Protein AF-A0A7S4EX14-F1 (afdb_monomer)

Foldseek 3Di:
DDDQDDDDLVNLLVLLLDPCSQVVVCVSPVPDDSVNSVVSNVVSLVVLVVLLVVLLVVVLVVLVVVLVVLVVVLVPDPDPVVNVVSVVVSVVSVVVSVCSVPDDQLQWDDDPVPPDIDGRSLVSSLCSVLVDRDDNVLVVVLVVVLVCVVVVHDDDDDDDVVNCVPNRNVVSNCSSPPPVPD

pLDDT: mean 90.07, std 8.34, range [42.91, 96.5]

Secondary structure (DSSP, 8-state):
---PPPP-HHHHHHHTT-TTHHHHHHHH-TT--HHHHHHHHHHHHHHHHHHHHHHHHHHHHHHHHHHHHHHHHHHH---HHHHHHHHHHHHHHHHHHHHHHT---TTEEE-TTSS-EEE-HHHHHHHHHH-PPPPHHHHHHHHHHHHHHHTT------PPTTSSIIIIIHHHHHHHH--S--

Radius of gyration: 22.19 Å; Cα contacts (8 Å, |Δi|>4): 124; chains: 1; bounding box: 63×40×60 Å

Sequence (182 aa):
AGREPRVWFELLASLSLSNAAVPTLQAFNPYLSTDEAARVLDLTSAAMLATNRMSHATRCLPAIDSIVRMLERSAALSDETNASSIRTELSVAEQGLAATLSQERHFTSAAADSSVINHDPRFLAFEFMSGFLLRRPQVELVQSFVKSASAGVSSCHQMIMGGGKTTVITPLLALMLADGSR

Structure (mmCIF, N/CA/C/O backbone):
data_AF-A0A7S4EX14-F1
#
_entry.id   AF-A0A7S4EX14-F1
#
loop_
_atom_site.group_PDB
_atom_site.id
_atom_site.type_symbol
_atom_site.label_atom_id
_atom_site.label_alt_id
_atom_site.label_comp_id
_atom_site.label_asym_id
_atom_site.label_entity_id
_atom_site.label_seq_id
_atom_site.pdbx_PDB_ins_code
_atom_site.Cartn_x
_atom_site.Cartn_y
_atom_site.Cartn_z
_atom_site.occupancy
_atom_site.B_iso_or_equiv
_atom_site.auth_seq_id
_atom_site.auth_comp_id
_atom_site.auth_asym_id
_atom_site.auth_atom_id
_atom_site.pdbx_PDB_model_num
ATOM 1 N N . ALA A 1 1 ? -38.896 -15.007 9.454 1.00 42.91 1 ALA A N 1
ATOM 2 C CA . ALA A 1 1 ? -37.980 -14.988 8.296 1.00 42.91 1 ALA A CA 1
ATOM 3 C C . ALA A 1 1 ? -36.627 -14.475 8.775 1.00 42.91 1 ALA A C 1
ATOM 5 O O . ALA A 1 1 ? -36.523 -13.296 9.094 1.00 42.91 1 ALA A O 1
ATOM 6 N N . GLY A 1 2 ? -35.648 -15.368 8.945 1.00 60.12 2 GLY A N 1
ATOM 7 C CA . GLY A 1 2 ? -34.307 -15.014 9.416 1.00 60.12 2 GLY A CA 1
ATOM 8 C C . GLY A 1 2 ? -33.526 -14.331 8.300 1.00 60.12 2 GLY A C 1
ATOM 9 O O . GLY A 1 2 ? -33.320 -14.924 7.245 1.00 60.12 2 GLY A O 1
ATOM 10 N N . ARG A 1 3 ? -33.151 -13.067 8.498 1.00 64.25 3 ARG A N 1
ATOM 11 C CA . ARG A 1 3 ? -32.191 -12.391 7.624 1.00 64.25 3 ARG A CA 1
ATOM 12 C C . ARG A 1 3 ? -30.816 -12.606 8.231 1.00 64.25 3 ARG A C 1
ATOM 14 O O . ARG A 1 3 ? -30.508 -12.002 9.252 1.00 64.25 3 ARG A O 1
ATOM 21 N N . GLU A 1 4 ? -30.028 -13.479 7.622 1.00 72.62 4 GLU A N 1
ATOM 22 C CA . GLU A 1 4 ? -28.613 -13.591 7.957 1.00 72.62 4 GLU A CA 1
ATOM 23 C C . GLU A 1 4 ? -27.884 -12.353 7.419 1.00 72.62 4 GLU A C 1
ATOM 25 O O . GLU A 1 4 ? -28.038 -12.019 6.235 1.00 72.62 4 GLU A O 1
ATOM 30 N N . PRO A 1 5 ? -27.128 -11.631 8.260 1.00 76.06 5 PRO A N 1
ATOM 31 C CA . PRO A 1 5 ? -26.293 -10.549 7.776 1.00 76.06 5 PRO A CA 1
ATOM 32 C C . PRO A 1 5 ? -25.241 -11.103 6.815 1.00 76.06 5 PRO A C 1
ATOM 34 O O . PRO A 1 5 ? -24.531 -12.059 7.121 1.00 76.06 5 PRO A O 1
ATOM 37 N N . ARG A 1 6 ? -25.137 -10.494 5.631 1.00 83.25 6 ARG A N 1
ATOM 38 C CA . ARG A 1 6 ? -24.104 -10.842 4.655 1.00 83.25 6 ARG A CA 1
ATOM 39 C C . ARG A 1 6 ? -22.871 -9.995 4.906 1.00 83.25 6 ARG A C 1
ATOM 41 O O . ARG A 1 6 ? -22.967 -8.773 4.940 1.00 83.25 6 ARG A O 1
ATOM 48 N N . VAL A 1 7 ? -21.728 -10.653 5.025 1.00 86.56 7 VAL A N 1
ATOM 49 C CA . VAL A 1 7 ? -20.414 -10.012 5.048 1.00 86.56 7 VAL A CA 1
ATOM 50 C C . VAL A 1 7 ? -19.850 -10.052 3.629 1.00 86.56 7 VAL A C 1
ATOM 52 O O . VAL A 1 7 ? -19.889 -11.093 2.977 1.00 86.56 7 VAL A O 1
ATOM 55 N N . TRP A 1 8 ? -19.351 -8.920 3.139 1.00 93.12 8 TRP A N 1
ATOM 56 C CA . TRP A 1 8 ? -18.697 -8.801 1.834 1.00 93.12 8 TRP A CA 1
ATOM 57 C C . TRP A 1 8 ? -17.305 -8.181 1.992 1.00 93.12 8 TRP A C 1
ATOM 59 O O . TRP A 1 8 ? -16.971 -7.643 3.049 1.00 93.12 8 TRP A O 1
ATOM 69 N N . PHE A 1 9 ? -16.475 -8.280 0.957 1.00 94.06 9 PHE A N 1
ATOM 70 C CA . PHE A 1 9 ? -15.058 -7.931 1.048 1.00 94.06 9 PHE A CA 1
ATOM 71 C C . PHE A 1 9 ? -14.827 -6.456 1.400 1.00 94.06 9 PHE A C 1
ATOM 73 O O . PHE A 1 9 ? -14.022 -6.143 2.269 1.00 94.06 9 PHE A O 1
ATOM 80 N N . GLU A 1 10 ? -15.570 -5.545 0.779 1.00 94.19 10 GLU A N 1
ATOM 81 C CA . GLU A 1 10 ? -15.455 -4.105 1.000 1.00 94.19 10 GLU A CA 1
ATOM 82 C C . GLU A 1 10 ? -15.817 -3.723 2.440 1.00 94.19 10 GLU A C 1
ATOM 84 O O . GLU A 1 10 ? -15.191 -2.834 3.018 1.00 94.19 10 GLU A O 1
ATOM 89 N N . LEU A 1 11 ? -16.772 -4.433 3.055 1.00 93.44 11 LEU A N 1
ATOM 90 C CA . LEU A 1 11 ? -17.063 -4.277 4.477 1.00 93.44 11 LEU A CA 1
ATOM 91 C C . LEU A 1 11 ? -15.847 -4.680 5.312 1.00 93.44 11 LEU A C 1
ATOM 93 O O . LEU A 1 11 ? -15.425 -3.904 6.161 1.00 93.44 11 LEU A O 1
ATOM 97 N N . LEU A 1 12 ? -15.243 -5.840 5.048 1.00 95.31 12 LEU A N 1
ATOM 98 C CA . LEU A 1 12 ? -14.054 -6.298 5.775 1.00 95.31 12 LEU A CA 1
ATOM 99 C C . LEU A 1 12 ? -12.865 -5.345 5.603 1.00 95.31 12 LEU A C 1
ATOM 101 O O . LEU A 1 12 ? -12.201 -5.003 6.581 1.00 95.31 12 LEU A O 1
ATOM 105 N N . ALA A 1 13 ? -12.636 -4.860 4.381 1.00 94.31 13 ALA A N 1
ATOM 106 C CA . ALA A 1 13 ? -11.608 -3.869 4.092 1.00 94.31 13 ALA A CA 1
ATOM 107 C C . ALA A 1 13 ? -11.867 -2.567 4.865 1.00 94.31 13 ALA A C 1
ATOM 109 O O . ALA A 1 13 ? -10.948 -2.032 5.477 1.00 94.31 13 ALA A O 1
ATOM 110 N N . SER A 1 14 ? -13.114 -2.091 4.926 1.00 92.94 14 SER A N 1
ATOM 111 C CA . SER A 1 14 ? -13.465 -0.909 5.724 1.00 92.94 14 SER A CA 1
ATOM 112 C C . SER A 1 14 ? -13.307 -1.142 7.232 1.00 92.94 14 SER A C 1
ATOM 114 O O . SER A 1 14 ? -12.807 -0.272 7.940 1.00 92.94 14 SER A O 1
ATOM 116 N N . LEU A 1 15 ? -13.658 -2.335 7.725 1.00 93.38 15 LEU A N 1
ATOM 117 C CA . LEU A 1 15 ? -13.506 -2.704 9.130 1.00 93.38 15 LEU A CA 1
ATOM 118 C C . LEU A 1 15 ? -12.036 -2.782 9.531 1.00 93.38 15 LEU A C 1
ATOM 120 O O . LEU A 1 15 ? -11.719 -2.394 10.648 1.00 93.38 15 LEU A O 1
ATOM 124 N N . SER A 1 16 ? -11.132 -3.174 8.626 1.00 92.69 16 SER A N 1
ATOM 125 C CA . SER A 1 16 ? -9.682 -3.156 8.882 1.00 92.69 16 SER A CA 1
ATOM 126 C C . SER A 1 16 ? -9.141 -1.764 9.244 1.00 92.69 16 SER A C 1
ATOM 128 O O . SER A 1 16 ? -8.086 -1.653 9.860 1.00 92.69 16 SER A O 1
ATOM 130 N N . LEU A 1 17 ? -9.882 -0.701 8.913 1.00 91.25 17 LEU A N 1
ATOM 131 C CA . LEU A 1 17 ? -9.539 0.692 9.209 1.00 91.25 17 LEU A CA 1
ATOM 132 C C . LEU A 1 17 ? -10.129 1.181 10.540 1.00 91.25 17 LEU A C 1
ATOM 134 O O . LEU A 1 17 ? -9.848 2.303 10.954 1.00 91.25 17 LEU A O 1
ATOM 138 N N . SER A 1 18 ? -10.969 0.374 11.193 1.00 89.75 18 SER A N 1
ATOM 139 C CA . SER A 1 18 ? -11.710 0.743 12.396 1.00 89.75 18 SER A CA 1
ATOM 140 C C . SER A 1 18 ? -11.099 0.136 13.655 1.00 89.75 18 SER A C 1
ATOM 142 O O . SER A 1 18 ? -10.803 -1.056 13.716 1.00 89.75 18 SER A O 1
ATOM 144 N N . ASN A 1 19 ? -11.049 0.926 14.727 1.00 86.88 19 ASN A N 1
ATOM 145 C CA . ASN A 1 19 ? -10.670 0.441 16.059 1.00 86.88 19 ASN A CA 1
ATOM 146 C C . ASN A 1 19 ? -11.730 -0.489 16.686 1.00 86.88 19 ASN A C 1
ATOM 148 O O . ASN A 1 19 ? -11.464 -1.135 17.695 1.00 86.88 19 ASN A O 1
ATOM 152 N N . ALA A 1 20 ? -12.932 -0.567 16.102 1.00 90.81 20 ALA A N 1
ATOM 153 C CA . ALA A 1 20 ? -14.038 -1.406 16.565 1.00 90.81 20 ALA A CA 1
ATOM 154 C C . ALA A 1 20 ? -14.303 -2.613 15.645 1.00 90.81 20 ALA A C 1
ATOM 156 O O . ALA A 1 20 ? -15.399 -3.179 15.670 1.00 90.81 20 ALA A O 1
ATOM 157 N N . ALA A 1 21 ? -13.325 -3.016 14.827 1.00 92.62 21 ALA A N 1
ATOM 158 C CA . ALA A 1 21 ? -13.477 -4.071 13.824 1.00 92.62 21 ALA A CA 1
ATOM 159 C C . ALA A 1 21 ? -13.984 -5.400 14.409 1.00 92.62 21 ALA A C 1
ATOM 161 O O . ALA A 1 21 ? -14.998 -5.933 13.961 1.00 92.62 21 ALA A O 1
ATOM 162 N N . VAL A 1 22 ? -13.310 -5.908 15.446 1.00 94.62 22 VAL A N 1
ATOM 163 C CA . VAL A 1 22 ? -13.628 -7.202 16.070 1.00 94.62 22 VAL A CA 1
ATOM 164 C C . VAL A 1 22 ? -15.012 -7.201 16.737 1.00 94.62 22 VAL A C 1
ATOM 166 O O . VAL A 1 22 ? -15.826 -8.049 16.366 1.00 94.62 22 VAL A O 1
ATOM 169 N N . PRO A 1 23 ? -15.356 -6.237 17.620 1.00 94.31 23 PRO A N 1
ATOM 170 C CA . PRO A 1 23 ? -16.709 -6.146 18.172 1.00 94.31 23 PRO A CA 1
ATOM 171 C C . PRO A 1 23 ? -17.795 -6.026 17.097 1.00 94.31 23 PRO A C 1
ATOM 173 O O . PRO A 1 23 ? -18.871 -6.602 17.232 1.00 94.31 23 PRO A O 1
ATOM 176 N N . THR A 1 24 ? -17.513 -5.310 16.004 1.00 93.38 24 THR A N 1
ATOM 177 C CA . THR A 1 24 ? -18.468 -5.153 14.898 1.00 93.38 24 THR A CA 1
ATOM 178 C C . THR A 1 24 ? -18.694 -6.475 14.162 1.00 93.38 24 THR A C 1
ATOM 180 O O . THR A 1 24 ? -19.837 -6.829 13.882 1.00 93.38 24 THR A O 1
ATOM 183 N N . LEU A 1 25 ? -17.637 -7.253 13.899 1.00 93.50 25 LEU A N 1
ATOM 184 C CA . LEU A 1 25 ? -17.764 -8.596 13.318 1.00 93.50 25 LEU A CA 1
ATOM 185 C C . LEU A 1 25 ? -18.557 -9.54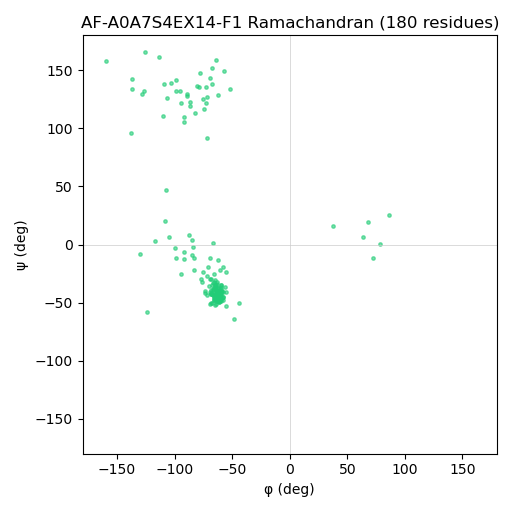2 14.224 1.00 93.50 25 LEU A C 1
ATOM 187 O O . LEU A 1 25 ? -19.397 -10.296 13.734 1.00 93.50 25 LEU A O 1
ATOM 191 N N . GLN A 1 26 ? -18.347 -9.464 15.536 1.00 93.56 26 GLN A N 1
ATOM 192 C CA . GLN A 1 26 ? -19.094 -10.259 16.514 1.00 93.56 26 GLN A CA 1
ATOM 193 C C . GLN A 1 26 ? -20.564 -9.833 16.620 1.00 93.56 26 GLN A C 1
ATOM 195 O O . GLN A 1 26 ? -21.428 -10.670 16.859 1.00 93.56 26 GLN A O 1
ATOM 200 N N . ALA A 1 27 ? -20.886 -8.559 16.377 1.00 91.75 27 ALA A N 1
ATOM 201 C CA . ALA A 1 27 ? -22.274 -8.111 16.278 1.00 91.75 27 ALA A CA 1
ATOM 202 C C . ALA A 1 27 ? -22.988 -8.694 15.043 1.00 91.75 27 ALA A C 1
ATOM 204 O O . ALA A 1 27 ? -24.183 -8.982 15.105 1.00 91.75 27 ALA A O 1
ATOM 205 N N . PHE A 1 28 ? -22.266 -8.901 13.935 1.00 89.75 28 PHE A N 1
ATOM 206 C CA . PHE A 1 28 ? -22.794 -9.601 12.760 1.00 89.75 28 PHE A CA 1
ATOM 207 C C . PHE A 1 28 ? -22.909 -11.112 12.980 1.00 89.75 28 PHE A C 1
ATOM 209 O O . 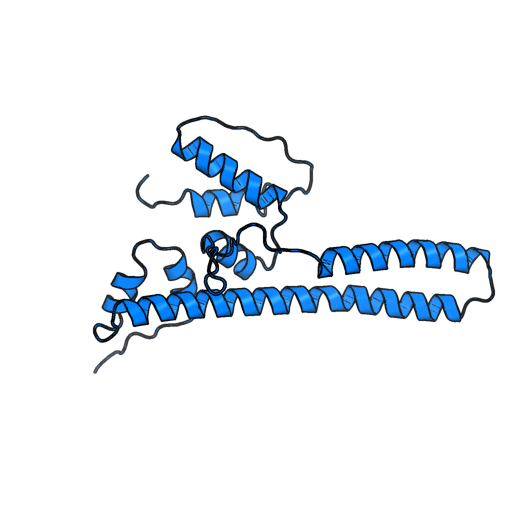PHE A 1 28 ? -23.886 -11.720 12.546 1.00 89.75 28 PHE A O 1
ATOM 216 N N . ASN A 1 29 ? -21.929 -11.719 13.650 1.00 89.88 29 ASN A N 1
ATOM 217 C CA . ASN A 1 29 ? -21.936 -13.138 13.979 1.00 89.88 29 ASN A CA 1
ATOM 218 C C . ASN A 1 29 ? -21.450 -13.371 15.423 1.00 89.88 29 ASN A C 1
ATOM 220 O O . ASN A 1 29 ? -20.242 -13.501 15.642 1.00 89.88 29 ASN A O 1
ATOM 224 N N . PRO A 1 30 ? -22.377 -13.494 16.395 1.00 90.38 30 PRO A N 1
ATOM 225 C CA . PRO A 1 30 ? -22.040 -13.706 17.806 1.00 90.38 30 PRO A CA 1
ATOM 226 C C . PRO A 1 30 ? -21.292 -15.010 18.099 1.00 90.38 30 PRO A C 1
ATOM 228 O O . PRO A 1 30 ? -20.766 -15.174 19.197 1.00 90.38 30 PRO A O 1
ATOM 231 N N . TYR A 1 31 ? -21.251 -15.944 17.145 1.00 91.62 31 TYR A N 1
ATOM 232 C CA . TYR A 1 31 ? -20.532 -17.208 17.285 1.00 91.62 31 TYR A CA 1
ATOM 233 C C . TYR A 1 31 ? -19.045 -17.105 16.922 1.00 91.62 31 TYR A C 1
ATOM 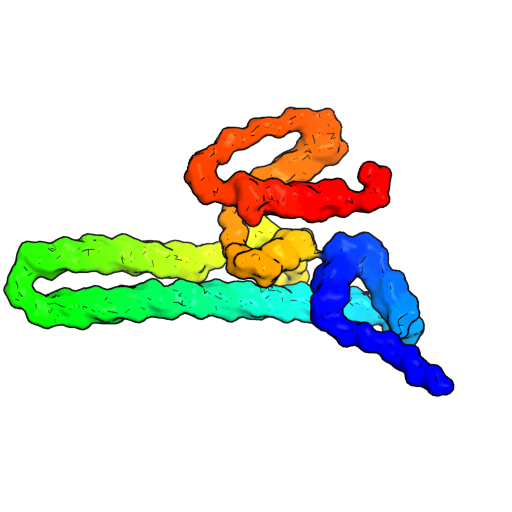235 O O . TYR A 1 31 ? -18.313 -18.059 17.168 1.00 91.62 31 TYR A O 1
ATOM 243 N N . LEU A 1 32 ? -18.585 -15.979 16.359 1.00 92.94 32 LEU A N 1
ATOM 244 C CA . LEU A 1 32 ? -17.159 -15.752 16.120 1.00 92.94 32 LEU A CA 1
ATOM 245 C C . LEU A 1 32 ? -16.432 -15.468 17.435 1.00 92.94 32 LEU A C 1
ATOM 247 O O . LEU A 1 32 ? -16.697 -14.473 18.120 1.00 92.94 32 LEU A O 1
ATOM 251 N N . SER A 1 33 ? -15.437 -16.292 17.746 1.00 96.38 33 SER A N 1
ATOM 252 C CA . SER A 1 33 ? -14.454 -15.948 18.770 1.00 96.38 33 SER A CA 1
ATOM 253 C C . SER A 1 33 ? -13.641 -14.714 18.358 1.00 96.38 33 SER A C 1
ATOM 255 O O . SER A 1 33 ? -13.527 -14.370 17.178 1.00 96.38 33 SER A O 1
ATOM 257 N N . THR A 1 34 ? -13.037 -14.047 19.341 1.00 95.88 34 THR A N 1
ATOM 258 C CA . THR A 1 34 ? -12.150 -12.896 19.113 1.00 95.88 34 THR A CA 1
ATOM 259 C C . THR A 1 34 ? -11.003 -13.249 18.161 1.00 95.88 34 THR A C 1
ATOM 261 O O . THR A 1 34 ? -10.695 -12.474 17.257 1.00 95.88 34 THR A O 1
ATOM 264 N N . ASP A 1 35 ? -10.425 -14.445 18.303 1.00 95.94 35 ASP A N 1
ATOM 265 C CA . ASP A 1 35 ? -9.319 -14.910 17.462 1.00 95.94 35 ASP A CA 1
ATOM 266 C C . ASP A 1 35 ? -9.766 -15.213 16.027 1.00 95.94 35 ASP A C 1
ATOM 268 O O . ASP A 1 35 ? -9.019 -15.001 15.075 1.00 95.94 35 ASP A O 1
ATOM 272 N N . GLU A 1 36 ? -10.977 -15.738 15.836 1.00 95.62 36 GLU A N 1
ATOM 273 C CA . GLU A 1 36 ? -11.538 -15.939 14.495 1.00 95.62 36 GLU A CA 1
ATOM 274 C C . GLU A 1 36 ? -11.851 -14.605 13.820 1.00 95.62 36 GLU A C 1
ATOM 276 O O . GLU A 1 36 ? -11.516 -14.427 12.651 1.00 95.62 36 GLU A O 1
ATOM 281 N N . ALA A 1 37 ? -12.420 -13.644 14.551 1.00 95.00 37 ALA A N 1
ATOM 282 C CA . ALA A 1 37 ? -12.668 -12.303 14.031 1.00 95.00 37 ALA A CA 1
ATOM 283 C C . ALA A 1 37 ? -11.360 -11.590 13.639 1.00 95.00 37 ALA A C 1
ATOM 285 O O . ALA A 1 37 ? -11.292 -10.991 12.566 1.00 95.00 37 ALA A O 1
ATOM 286 N N . ALA A 1 38 ? -10.306 -11.703 14.454 1.00 93.62 38 ALA A N 1
ATOM 287 C CA . ALA A 1 38 ? -8.979 -11.189 14.115 1.00 93.62 38 ALA A CA 1
ATOM 288 C C . ALA A 1 38 ? -8.406 -11.876 12.863 1.00 93.62 38 ALA A C 1
ATOM 290 O O . ALA A 1 38 ? -7.980 -11.201 11.928 1.00 93.62 38 ALA A O 1
ATOM 291 N N . ARG A 1 39 ? -8.504 -13.210 12.776 1.00 94.25 39 ARG A N 1
ATOM 292 C CA . ARG A 1 39 ? -8.071 -13.974 11.594 1.00 94.25 39 ARG A CA 1
ATOM 293 C C . ARG A 1 39 ? -8.796 -13.567 10.313 1.00 94.25 39 ARG A C 1
ATOM 295 O O . ARG A 1 39 ? -8.180 -13.548 9.251 1.00 94.25 39 ARG A O 1
ATOM 302 N N . VAL A 1 40 ? -10.083 -13.227 10.382 1.00 95.12 40 VAL A N 1
ATOM 303 C CA . VAL A 1 40 ? -10.826 -12.698 9.224 1.00 95.12 40 VAL A CA 1
ATOM 304 C C . VAL A 1 40 ? -10.203 -11.389 8.727 1.00 95.12 40 VAL A C 1
ATOM 306 O O . VAL A 1 40 ? -10.057 -11.201 7.516 1.00 95.12 40 VAL A O 1
ATOM 309 N N . LEU A 1 41 ? -9.792 -10.499 9.634 1.00 94.88 41 LEU A N 1
ATOM 310 C CA . LEU A 1 41 ? -9.118 -9.247 9.275 1.00 94.88 41 LEU A CA 1
ATOM 311 C C . LEU A 1 41 ? -7.722 -9.509 8.692 1.00 94.88 41 LEU A C 1
ATOM 313 O O . LEU A 1 41 ? -7.389 -8.931 7.659 1.00 94.88 41 LEU A O 1
ATOM 317 N N . ASP A 1 42 ? -6.954 -10.440 9.261 1.00 94.06 42 ASP A N 1
ATOM 318 C CA . ASP A 1 42 ? -5.641 -10.830 8.728 1.00 94.06 42 ASP A CA 1
ATOM 319 C C . ASP A 1 42 ? -5.742 -11.408 7.310 1.00 94.06 42 ASP A C 1
ATOM 321 O O . ASP A 1 42 ? -4.977 -11.033 6.418 1.00 94.06 42 ASP A O 1
ATOM 325 N N . LEU A 1 43 ? -6.726 -12.279 7.063 1.00 95.44 43 LEU A N 1
ATOM 326 C CA . LEU A 1 43 ? -7.004 -12.827 5.732 1.00 95.44 43 LEU A CA 1
ATOM 327 C C . LEU A 1 43 ? -7.448 -11.739 4.748 1.00 95.44 43 LEU A C 1
ATOM 329 O O . LEU A 1 43 ? -7.093 -11.790 3.569 1.00 95.44 43 LEU A O 1
ATOM 333 N N . THR A 1 44 ? -8.180 -10.733 5.226 1.00 96.31 44 THR A N 1
ATOM 334 C CA . THR A 1 44 ? -8.566 -9.571 4.415 1.00 96.31 44 THR A CA 1
ATOM 335 C C . THR A 1 44 ? -7.334 -8.758 4.016 1.00 96.31 44 THR A C 1
ATOM 337 O O . THR A 1 44 ? -7.165 -8.439 2.838 1.00 96.31 44 THR A O 1
ATOM 340 N N . SER A 1 45 ? -6.422 -8.495 4.955 1.00 95.38 45 SER A N 1
ATOM 341 C CA . SER A 1 45 ? -5.132 -7.854 4.675 1.00 95.38 45 SER A CA 1
ATOM 342 C C . SER A 1 45 ? -4.288 -8.676 3.698 1.00 95.38 45 SER A C 1
ATOM 344 O O . SER A 1 45 ? -3.741 -8.131 2.738 1.00 95.38 45 SER A O 1
ATOM 346 N N . ALA A 1 46 ? -4.240 -10.000 3.862 1.00 94.81 46 ALA A N 1
ATOM 347 C CA . ALA A 1 46 ? -3.549 -10.888 2.931 1.00 94.81 46 ALA A CA 1
ATOM 348 C C . ALA A 1 46 ? -4.144 -10.818 1.512 1.00 94.81 46 ALA A C 1
ATOM 350 O O . ALA A 1 46 ? -3.395 -10.750 0.536 1.00 94.81 46 ALA A O 1
ATOM 351 N N . ALA A 1 47 ? -5.473 -10.772 1.381 1.00 96.44 47 ALA A N 1
ATOM 352 C CA . ALA A 1 47 ? -6.159 -10.641 0.096 1.00 96.44 47 ALA A CA 1
ATOM 353 C C . ALA A 1 47 ? -5.911 -9.275 -0.576 1.00 96.44 47 ALA A C 1
ATOM 355 O O . ALA A 1 47 ? -5.632 -9.221 -1.780 1.00 96.44 47 ALA A O 1
ATOM 356 N N . MET A 1 48 ? -5.933 -8.176 0.191 1.00 96.50 48 MET A N 1
ATOM 357 C CA . MET A 1 48 ? -5.546 -6.848 -0.308 1.00 96.50 48 MET A CA 1
ATOM 358 C C . MET A 1 48 ? -4.096 -6.855 -0.806 1.00 96.50 48 MET A C 1
ATOM 360 O O . MET A 1 48 ? -3.813 -6.431 -1.928 1.00 96.50 48 MET A O 1
ATOM 364 N N . LEU A 1 49 ? -3.173 -7.416 -0.019 1.00 94.69 49 LEU A N 1
ATOM 365 C CA . LEU A 1 49 ? -1.760 -7.508 -0.384 1.00 94.69 49 LEU A CA 1
ATOM 366 C C . LEU A 1 49 ? -1.541 -8.365 -1.638 1.00 94.69 49 LEU A C 1
ATOM 368 O O . LEU A 1 49 ? -0.761 -7.983 -2.514 1.00 94.69 49 LEU A O 1
ATOM 372 N N . ALA A 1 50 ? -2.227 -9.503 -1.750 1.00 95.25 50 ALA A N 1
ATOM 373 C CA . ALA A 1 50 ? -2.168 -10.365 -2.926 1.00 95.25 50 ALA A CA 1
ATOM 374 C C . ALA A 1 50 ? -2.631 -9.620 -4.187 1.00 95.25 50 ALA A C 1
ATOM 376 O O . ALA A 1 50 ? -1.951 -9.660 -5.215 1.00 95.25 50 ALA A O 1
ATOM 377 N N . THR A 1 51 ? -3.722 -8.857 -4.086 1.00 95.31 51 THR A N 1
ATOM 378 C CA . THR A 1 51 ? -4.229 -8.026 -5.188 1.00 95.31 51 THR A CA 1
ATOM 379 C C . THR A 1 51 ? -3.234 -6.932 -5.575 1.00 95.31 51 THR A C 1
ATOM 381 O O . THR A 1 51 ? -2.996 -6.702 -6.764 1.00 95.31 51 THR A O 1
ATOM 384 N N . ASN A 1 52 ? -2.572 -6.308 -4.597 1.00 94.31 52 ASN A N 1
ATOM 385 C CA . ASN A 1 52 ? -1.549 -5.295 -4.862 1.00 94.31 52 ASN A CA 1
ATOM 386 C C . ASN A 1 52 ? -0.320 -5.896 -5.547 1.00 94.31 52 ASN A C 1
ATOM 388 O O . ASN A 1 52 ? 0.241 -5.286 -6.455 1.00 94.31 52 ASN A O 1
ATOM 392 N N . ARG A 1 53 ? 0.104 -7.101 -5.144 1.00 92.75 53 ARG A N 1
ATOM 393 C CA . ARG A 1 53 ? 1.213 -7.825 -5.789 1.00 92.75 53 ARG A CA 1
ATOM 394 C C . ARG A 1 53 ? 0.877 -8.207 -7.227 1.00 92.75 53 ARG A C 1
ATOM 396 O O . ARG A 1 53 ? 1.712 -8.007 -8.104 1.00 92.75 53 ARG A O 1
ATOM 403 N N . MET A 1 54 ? -0.336 -8.696 -7.470 1.00 93.50 54 MET A N 1
ATOM 404 C CA . MET A 1 54 ? -0.813 -8.998 -8.819 1.00 93.50 54 MET A CA 1
ATOM 405 C C . MET A 1 54 ? -0.845 -7.732 -9.680 1.00 93.50 54 MET A C 1
ATOM 407 O O . MET A 1 54 ? -0.270 -7.715 -10.760 1.00 93.50 54 MET A O 1
ATOM 411 N N . SER A 1 55 ? -1.417 -6.641 -9.166 1.00 91.19 55 SER A N 1
ATOM 412 C CA . SER A 1 55 ? -1.461 -5.352 -9.867 1.00 91.19 55 SER A CA 1
ATOM 413 C C . SER A 1 55 ? -0.064 -4.812 -10.180 1.00 91.19 55 SER A C 1
ATOM 415 O O . SER A 1 55 ? 0.161 -4.261 -11.255 1.00 91.19 55 SER A O 1
ATOM 417 N N . HIS A 1 56 ? 0.889 -4.990 -9.262 1.00 91.06 56 HIS A N 1
ATOM 418 C CA . HIS A 1 56 ? 2.283 -4.614 -9.471 1.00 91.06 56 HIS A CA 1
ATOM 419 C C . HIS A 1 56 ? 2.931 -5.421 -10.603 1.00 91.06 56 HIS A C 1
ATOM 421 O O . HIS A 1 56 ? 3.487 -4.828 -11.522 1.00 91.06 56 HIS A O 1
ATOM 427 N N . ALA A 1 57 ? 2.783 -6.749 -10.589 1.00 91.50 57 ALA A N 1
ATOM 428 C CA . ALA A 1 57 ? 3.297 -7.617 -11.647 1.00 91.50 57 ALA A CA 1
ATOM 429 C C . ALA A 1 57 ? 2.670 -7.293 -13.014 1.00 91.50 57 ALA A C 1
ATOM 431 O O . ALA A 1 57 ? 3.383 -7.178 -14.009 1.00 91.50 57 ALA A O 1
ATOM 432 N N . THR A 1 58 ? 1.355 -7.058 -13.061 1.00 92.12 58 THR A N 1
ATOM 433 C CA . THR A 1 58 ? 0.645 -6.694 -14.294 1.00 92.12 58 THR A CA 1
ATOM 434 C C . THR A 1 58 ? 1.175 -5.395 -14.907 1.00 92.12 58 THR A C 1
ATOM 436 O O . THR A 1 58 ? 1.261 -5.289 -16.126 1.00 92.12 58 THR A O 1
ATOM 439 N N . ARG A 1 59 ? 1.596 -4.413 -14.097 1.00 88.69 59 ARG A N 1
ATOM 440 C CA . ARG A 1 59 ? 2.194 -3.161 -14.604 1.00 88.69 59 ARG A CA 1
ATOM 441 C C . ARG A 1 59 ? 3.589 -3.328 -15.190 1.00 88.69 59 ARG A C 1
ATOM 443 O O . ARG A 1 59 ? 4.011 -2.470 -15.959 1.00 88.69 59 ARG A O 1
ATOM 450 N N . CYS A 1 60 ? 4.287 -4.407 -14.857 1.00 92.50 60 CYS A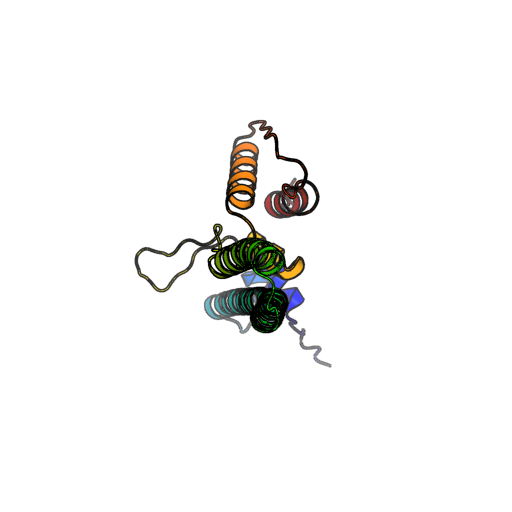 N 1
ATOM 451 C CA . CYS A 1 60 ? 5.568 -4.719 -15.475 1.00 92.50 60 CYS A CA 1
ATOM 452 C C . CYS A 1 60 ? 5.398 -5.271 -16.898 1.00 92.50 60 CYS A C 1
ATOM 454 O O . CYS A 1 60 ? 6.317 -5.129 -17.699 1.00 92.50 60 CYS A O 1
ATOM 456 N N . LEU A 1 61 ? 4.238 -5.849 -17.242 1.00 95.00 61 LEU A N 1
ATOM 457 C CA . LEU A 1 61 ? 4.019 -6.478 -18.552 1.00 95.00 61 LEU A CA 1
ATOM 458 C C . LEU A 1 61 ? 4.206 -5.503 -19.730 1.00 95.00 61 LEU A C 1
ATOM 460 O O . LEU A 1 61 ? 5.000 -5.823 -20.609 1.00 95.00 61 LEU A O 1
ATOM 464 N N . PRO A 1 62 ? 3.616 -4.287 -19.747 1.00 94.50 62 PRO A N 1
ATOM 465 C CA . PRO A 1 62 ? 3.840 -3.351 -20.851 1.00 94.50 62 PRO A CA 1
ATOM 466 C C . PRO A 1 62 ? 5.299 -2.896 -20.984 1.00 94.50 62 PRO A C 1
ATOM 468 O O . PRO A 1 62 ? 5.769 -2.641 -22.091 1.00 94.50 62 PRO A O 1
ATOM 471 N N . ALA A 1 63 ? 6.026 -2.792 -19.866 1.00 93.50 63 ALA A N 1
ATOM 472 C CA . ALA A 1 63 ? 7.446 -2.449 -19.883 1.00 93.50 63 ALA A CA 1
ATOM 473 C C . ALA A 1 63 ? 8.285 -3.590 -20.483 1.00 93.50 63 ALA A C 1
ATOM 475 O O . ALA A 1 63 ? 9.169 -3.331 -21.296 1.00 93.50 63 ALA A O 1
ATOM 476 N N . ILE A 1 64 ? 7.960 -4.843 -20.144 1.00 95.75 64 ILE A N 1
ATOM 477 C CA . ILE A 1 64 ? 8.568 -6.035 -20.750 1.00 95.75 64 ILE A CA 1
ATOM 478 C C . ILE A 1 64 ? 8.277 -6.073 -22.254 1.00 95.75 64 ILE A C 1
ATOM 480 O O . ILE A 1 64 ? 9.211 -6.193 -23.043 1.00 95.75 64 ILE A O 1
ATOM 484 N N . ASP A 1 65 ? 7.020 -5.892 -22.666 1.00 96.06 65 ASP A N 1
ATOM 485 C CA . ASP A 1 65 ? 6.636 -5.880 -24.083 1.00 96.06 65 ASP A CA 1
ATOM 486 C C . ASP A 1 65 ? 7.368 -4.781 -24.866 1.00 96.06 65 ASP A C 1
ATOM 488 O O . ASP A 1 65 ? 7.805 -4.998 -25.998 1.00 96.06 65 ASP A O 1
ATOM 492 N N . SER A 1 66 ? 7.536 -3.598 -24.265 1.00 94.25 66 SER A N 1
ATOM 493 C CA . SER A 1 66 ? 8.308 -2.505 -24.861 1.00 94.25 66 SER A CA 1
ATOM 494 C C . SER A 1 66 ? 9.772 -2.898 -25.066 1.00 94.25 66 SER A C 1
ATOM 496 O O . SER A 1 66 ? 10.309 -2.693 -26.152 1.00 94.25 66 SER A O 1
ATOM 498 N N . ILE A 1 67 ? 10.407 -3.491 -24.052 1.00 95.12 67 ILE A N 1
ATOM 499 C CA . ILE A 1 67 ? 11.802 -3.953 -24.111 1.00 95.12 67 ILE A CA 1
ATOM 500 C C . ILE A 1 67 ? 11.974 -5.028 -25.191 1.00 95.12 67 ILE A C 1
ATOM 502 O O . ILE A 1 67 ? 12.886 -4.925 -26.009 1.00 95.12 67 ILE A O 1
ATOM 506 N N . VAL A 1 68 ? 11.071 -6.012 -25.259 1.00 95.56 68 VAL A N 1
ATOM 507 C CA . VAL A 1 68 ? 11.100 -7.074 -26.281 1.00 95.56 68 VAL A CA 1
ATOM 508 C C . VAL A 1 68 ? 11.039 -6.478 -27.689 1.00 95.56 68 VAL A C 1
ATOM 510 O O . VAL A 1 68 ? 11.884 -6.789 -28.526 1.00 95.56 68 VAL A O 1
ATOM 513 N N . ARG A 1 69 ? 10.116 -5.542 -27.939 1.00 93.69 69 ARG A N 1
ATOM 514 C CA . ARG A 1 69 ? 10.009 -4.861 -29.242 1.00 93.69 69 ARG A CA 1
ATOM 515 C C . ARG A 1 69 ? 11.261 -4.058 -29.595 1.00 93.69 69 ARG A C 1
ATOM 517 O O . ARG A 1 69 ? 11.651 -3.996 -30.760 1.00 93.69 69 ARG A O 1
ATOM 524 N N . MET A 1 70 ? 11.890 -3.418 -28.609 1.00 91.94 70 MET A N 1
ATOM 525 C CA . MET A 1 70 ? 13.131 -2.665 -28.814 1.00 91.94 70 MET A CA 1
ATOM 526 C C . MET A 1 70 ? 14.304 -3.590 -29.147 1.00 91.94 70 MET A C 1
ATOM 528 O O . MET A 1 70 ? 15.090 -3.268 -30.040 1.00 91.94 70 MET A O 1
ATOM 532 N N . LEU A 1 71 ? 14.385 -4.756 -28.500 1.00 91.38 71 LEU A N 1
ATOM 533 C CA . LEU A 1 71 ? 15.375 -5.791 -28.802 1.00 91.38 71 LEU A CA 1
ATOM 534 C C . LEU A 1 71 ? 15.213 -6.319 -30.232 1.00 91.38 71 LEU A C 1
ATOM 536 O O . LEU A 1 71 ? 16.186 -6.319 -30.987 1.00 91.38 71 LEU A O 1
ATOM 540 N N . GLU A 1 72 ? 13.994 -6.677 -30.640 1.00 91.38 72 GLU A N 1
ATOM 541 C CA . GLU A 1 72 ? 13.692 -7.132 -32.006 1.00 91.38 72 GLU A CA 1
ATOM 542 C C . GLU A 1 72 ? 14.075 -6.079 -33.055 1.00 91.38 72 GLU A C 1
ATOM 544 O O . GLU A 1 72 ? 14.739 -6.386 -34.048 1.00 91.38 72 GLU A O 1
ATOM 549 N N . ARG A 1 73 ? 13.724 -4.810 -32.809 1.00 88.31 73 ARG A N 1
ATOM 550 C CA . ARG A 1 73 ? 14.085 -3.698 -33.697 1.00 88.31 73 ARG A CA 1
ATOM 551 C C . ARG A 1 73 ? 15.597 -3.492 -33.772 1.00 88.31 73 ARG A C 1
ATOM 553 O O . ARG A 1 73 ? 16.108 -3.211 -34.851 1.00 88.31 73 ARG A O 1
ATOM 560 N N . SER A 1 74 ? 16.308 -3.629 -32.652 1.00 87.06 74 SER A N 1
ATOM 561 C CA . SER A 1 74 ? 17.768 -3.494 -32.614 1.00 87.06 74 SER A CA 1
ATOM 562 C C . SER A 1 74 ? 18.473 -4.590 -33.419 1.00 87.06 74 SER A C 1
ATOM 564 O O . SER A 1 74 ? 19.448 -4.301 -34.106 1.00 87.06 74 SER A O 1
ATOM 566 N N . ALA A 1 75 ? 17.940 -5.816 -33.398 1.00 85.75 75 ALA A N 1
ATOM 567 C CA . ALA A 1 75 ? 18.487 -6.955 -34.131 1.00 85.75 75 ALA A CA 1
ATOM 568 C C . ALA A 1 75 ? 18.269 -6.851 -35.650 1.00 85.75 75 ALA A C 1
ATOM 570 O O . ALA A 1 75 ? 19.052 -7.396 -36.424 1.00 85.75 75 ALA A O 1
ATOM 571 N N . ALA A 1 76 ? 17.219 -6.146 -36.083 1.00 85.94 76 ALA A N 1
ATOM 572 C CA . ALA A 1 76 ? 16.895 -5.956 -37.496 1.00 85.94 76 ALA A CA 1
ATOM 573 C C . ALA A 1 76 ? 17.676 -4.811 -38.172 1.00 85.94 76 ALA A C 1
ATOM 575 O O . ALA A 1 76 ? 17.627 -4.674 -39.395 1.00 85.94 76 ALA A O 1
ATOM 576 N N . LEU A 1 77 ? 18.369 -3.962 -37.406 1.00 83.69 77 LEU A N 1
ATOM 577 C CA . LEU A 1 77 ? 19.078 -2.800 -37.940 1.00 83.69 77 LEU A CA 1
ATOM 578 C C . LEU A 1 77 ? 20.515 -3.146 -38.332 1.00 83.69 77 LEU A C 1
ATOM 580 O O . LEU A 1 77 ? 21.284 -3.677 -37.539 1.00 83.69 77 LEU A O 1
ATOM 584 N N . SER A 1 78 ? 20.890 -2.770 -39.554 1.00 75.81 78 SER A N 1
ATOM 585 C CA . SER A 1 78 ? 22.265 -2.886 -40.062 1.00 75.81 78 SER A CA 1
ATOM 586 C C . SER A 1 78 ? 23.101 -1.619 -39.833 1.00 75.81 78 SER A C 1
ATOM 588 O O . SER A 1 78 ? 24.312 -1.645 -40.024 1.00 75.81 78 SER A O 1
ATOM 590 N N . ASP A 1 79 ? 22.459 -0.507 -39.460 1.00 81.69 79 ASP A N 1
ATOM 591 C CA . ASP A 1 79 ? 23.086 0.806 -39.289 1.00 81.69 79 ASP A CA 1
ATOM 592 C C . ASP A 1 79 ? 23.490 1.055 -37.827 1.00 81.69 79 ASP A C 1
ATOM 594 O O . ASP A 1 79 ? 22.662 1.053 -36.909 1.00 81.69 79 ASP A O 1
ATOM 598 N N . GLU A 1 80 ? 24.781 1.296 -37.621 1.00 79.25 80 GLU A N 1
ATOM 599 C CA . GLU A 1 80 ? 25.422 1.396 -36.312 1.00 79.25 80 GLU A CA 1
ATOM 600 C C . GLU A 1 80 ? 24.988 2.641 -35.522 1.00 79.25 80 GLU A C 1
ATOM 602 O O . GLU A 1 80 ? 24.878 2.591 -34.291 1.00 79.25 80 GLU A O 1
ATOM 607 N N . THR A 1 81 ? 24.640 3.731 -36.217 1.00 78.62 81 THR A N 1
ATOM 608 C CA . THR A 1 81 ? 24.173 4.974 -35.579 1.00 78.62 81 THR A CA 1
ATOM 609 C C . THR A 1 81 ? 22.802 4.767 -34.935 1.00 78.62 81 THR A C 1
ATOM 611 O O . THR A 1 81 ? 22.628 5.028 -33.744 1.00 78.62 81 THR A O 1
ATOM 614 N N . ASN A 1 82 ? 21.850 4.205 -35.683 1.00 80.56 82 ASN A N 1
ATOM 615 C CA . ASN A 1 82 ? 20.509 3.885 -35.186 1.00 80.56 82 ASN A CA 1
ATOM 616 C C . ASN A 1 82 ? 20.530 2.800 -34.098 1.00 80.56 82 ASN A C 1
ATOM 618 O O . ASN A 1 82 ? 19.762 2.862 -33.135 1.00 80.56 82 ASN A O 1
ATOM 622 N N . ALA A 1 83 ? 21.446 1.835 -34.207 1.00 81.06 83 ALA A N 1
ATOM 623 C CA . ALA A 1 83 ? 21.637 0.817 -33.182 1.00 81.06 83 ALA A CA 1
ATOM 624 C C . ALA A 1 83 ? 22.114 1.422 -31.847 1.00 81.06 83 ALA A C 1
ATOM 626 O O . ALA A 1 83 ? 21.697 0.966 -30.783 1.00 81.06 83 ALA A O 1
ATOM 627 N N . SER A 1 84 ? 22.957 2.462 -31.880 1.00 86.06 84 SER A N 1
ATOM 628 C CA . SER A 1 84 ? 23.445 3.125 -30.663 1.00 86.06 84 SER A CA 1
ATOM 629 C C . SER A 1 84 ? 22.330 3.822 -29.874 1.00 86.06 84 SER A C 1
ATOM 631 O O . SER A 1 84 ? 22.234 3.620 -28.665 1.00 86.06 84 SER A O 1
ATOM 633 N N . SER A 1 85 ? 21.434 4.549 -30.551 1.00 89.12 85 SER A N 1
ATOM 634 C CA . SER A 1 85 ? 20.308 5.239 -29.911 1.00 89.12 85 SER A CA 1
ATOM 635 C C . SER A 1 85 ? 19.331 4.262 -29.258 1.00 89.12 85 SER A C 1
ATOM 637 O O . SER A 1 85 ? 18.947 4.457 -28.106 1.00 89.12 85 SER A O 1
ATOM 639 N N . ILE A 1 86 ? 18.995 3.163 -29.944 1.00 88.31 86 ILE A N 1
ATOM 640 C CA . ILE A 1 86 ? 18.095 2.138 -29.394 1.00 88.31 86 ILE A CA 1
ATOM 641 C C . ILE A 1 86 ? 18.717 1.448 -28.180 1.00 88.31 86 ILE A C 1
ATOM 643 O O . ILE A 1 86 ? 18.008 1.186 -27.215 1.00 88.31 86 ILE A O 1
ATOM 647 N N . ARG A 1 87 ? 20.034 1.192 -28.174 1.00 87.88 87 ARG A N 1
ATOM 648 C CA . ARG A 1 87 ? 20.719 0.643 -26.989 1.00 87.88 87 ARG A CA 1
ATOM 649 C C . ARG A 1 87 ? 20.614 1.574 -25.782 1.00 87.88 87 ARG A C 1
ATOM 651 O O . ARG A 1 87 ? 20.421 1.096 -24.667 1.00 87.88 87 ARG A O 1
ATOM 658 N N . THR A 1 88 ? 20.718 2.887 -25.986 1.00 91.69 88 THR A N 1
ATOM 659 C CA . THR A 1 88 ? 20.537 3.861 -24.902 1.00 91.69 88 THR A CA 1
ATOM 660 C C . THR A 1 88 ? 19.104 3.850 -24.375 1.00 91.69 88 THR A C 1
ATOM 662 O O . THR A 1 88 ? 18.910 3.764 -23.164 1.00 91.69 88 THR A O 1
ATOM 665 N N . GLU A 1 89 ? 18.101 3.883 -25.256 1.00 93.00 89 GLU A N 1
ATOM 666 C CA . GLU A 1 89 ? 16.692 3.802 -24.848 1.00 93.00 89 GLU A CA 1
ATOM 667 C C . GLU A 1 89 ? 16.388 2.484 -24.119 1.00 93.00 89 GLU A C 1
ATOM 669 O O . GLU A 1 89 ? 15.703 2.482 -23.096 1.00 93.00 89 GLU A O 1
ATOM 674 N N . LEU A 1 90 ? 16.931 1.368 -24.616 1.00 94.06 90 LEU A N 1
ATOM 675 C CA . LEU A 1 90 ? 16.784 0.042 -24.023 1.00 94.06 90 LEU A CA 1
ATOM 676 C C . LEU A 1 90 ? 17.355 0.017 -22.606 1.00 94.06 90 LEU A C 1
ATOM 678 O O . LEU A 1 90 ? 16.674 -0.427 -21.688 1.00 94.06 90 LEU A O 1
ATOM 682 N N . SER A 1 91 ? 18.555 0.568 -22.408 1.00 94.56 91 SER A N 1
ATOM 683 C CA . SER A 1 91 ? 19.178 0.635 -21.084 1.00 94.56 91 SER A CA 1
ATOM 684 C C . SER A 1 91 ? 18.319 1.412 -20.080 1.00 94.56 91 SER A C 1
ATOM 686 O O . SER A 1 91 ? 18.175 0.997 -18.929 1.00 94.56 91 SER A O 1
ATOM 688 N N . VAL A 1 92 ? 17.693 2.512 -20.512 1.00 95.31 92 VAL A N 1
ATOM 689 C CA . VAL A 1 92 ? 16.773 3.288 -19.665 1.00 95.31 92 VAL A CA 1
ATOM 690 C C . VAL A 1 92 ? 15.514 2.479 -19.335 1.00 95.31 92 VAL A C 1
ATOM 692 O O . VAL A 1 92 ? 15.079 2.465 -18.182 1.00 95.31 92 VAL A O 1
ATOM 695 N N . ALA A 1 93 ? 14.938 1.781 -20.318 1.00 94.50 93 ALA A N 1
ATOM 696 C CA . ALA A 1 93 ? 13.755 0.946 -20.118 1.00 94.50 93 ALA A CA 1
ATOM 697 C C . ALA A 1 93 ? 14.030 -0.232 -19.164 1.00 94.50 93 ALA A C 1
ATOM 699 O O . ALA A 1 93 ? 13.242 -0.477 -18.249 1.00 94.50 93 ALA A O 1
ATOM 700 N N . GLU A 1 94 ? 15.167 -0.914 -19.323 1.00 95.38 94 GLU A N 1
ATOM 701 C CA . GLU A 1 94 ? 15.618 -2.008 -18.454 1.00 95.38 94 GLU A CA 1
ATOM 702 C C . GLU A 1 94 ? 15.806 -1.545 -17.009 1.00 95.38 94 GLU A C 1
ATOM 704 O O . GLU A 1 94 ? 15.306 -2.187 -16.084 1.00 95.38 94 GLU A O 1
ATOM 709 N N . GLN A 1 95 ? 16.467 -0.402 -16.802 1.00 95.19 95 GLN A N 1
ATOM 710 C CA . GLN A 1 95 ? 16.628 0.188 -15.472 1.00 95.19 95 GLN A CA 1
ATOM 711 C C . GLN A 1 95 ? 15.274 0.540 -14.845 1.00 95.19 95 GLN A C 1
ATOM 713 O O . GLN A 1 95 ? 15.062 0.280 -13.661 1.00 95.19 95 GLN A O 1
ATOM 718 N N . GLY A 1 96 ? 14.338 1.084 -15.630 1.00 93.56 96 GLY A N 1
ATOM 719 C CA . GLY A 1 96 ? 12.980 1.384 -15.172 1.00 93.56 96 GLY A CA 1
ATOM 720 C C . GLY A 1 96 ? 12.194 0.134 -14.761 1.00 93.56 96 GLY A C 1
ATOM 721 O O . GLY A 1 96 ? 11.530 0.130 -13.718 1.00 93.56 96 GLY A O 1
ATOM 722 N N . LEU A 1 97 ? 12.299 -0.947 -15.540 1.00 94.81 97 LEU A N 1
ATOM 723 C CA . LEU A 1 97 ? 11.686 -2.234 -15.214 1.00 94.81 97 LEU A CA 1
ATOM 724 C C . LEU A 1 97 ? 12.314 -2.844 -13.954 1.00 94.81 97 LEU A C 1
ATOM 726 O O . LEU A 1 97 ? 11.582 -3.234 -13.045 1.00 94.81 97 LEU A O 1
ATOM 730 N N . ALA A 1 98 ? 13.646 -2.883 -13.871 1.00 94.56 98 ALA A N 1
ATOM 731 C CA . ALA A 1 98 ? 14.366 -3.399 -12.710 1.00 94.56 98 ALA A CA 1
ATOM 732 C C . ALA A 1 98 ? 13.990 -2.630 -11.438 1.00 94.56 98 ALA A C 1
ATOM 734 O O . ALA A 1 98 ? 13.644 -3.245 -10.431 1.00 94.56 98 ALA A O 1
ATOM 735 N N . ALA A 1 99 ? 13.960 -1.296 -11.514 1.00 91.88 99 ALA A N 1
ATOM 736 C CA . ALA A 1 99 ? 13.558 -0.441 -10.405 1.00 91.88 99 ALA A CA 1
ATOM 737 C C . ALA A 1 99 ? 12.112 -0.695 -9.968 1.00 91.88 99 ALA A C 1
ATOM 739 O O . ALA A 1 99 ? 11.835 -0.644 -8.772 1.00 91.88 99 ALA A O 1
ATOM 740 N N . THR A 1 100 ? 11.200 -0.966 -10.909 1.00 90.25 100 THR A N 1
ATOM 741 C CA . THR A 1 100 ? 9.803 -1.310 -10.603 1.00 90.25 100 THR A CA 1
ATOM 742 C C . THR A 1 100 ? 9.732 -2.667 -9.907 1.00 90.25 100 THR A C 1
ATOM 744 O O . THR A 1 100 ? 9.167 -2.770 -8.825 1.00 90.25 100 THR A O 1
ATOM 747 N N . LEU A 1 101 ? 10.378 -3.696 -10.458 1.00 90.94 101 LEU A N 1
ATOM 748 C CA . LEU A 1 101 ? 10.393 -5.044 -9.881 1.00 90.94 101 LEU A CA 1
ATOM 749 C C . LEU A 1 101 ? 10.997 -5.088 -8.473 1.00 90.94 101 LEU A C 1
ATOM 751 O O . LEU A 1 101 ? 10.524 -5.857 -7.639 1.00 90.94 101 LEU A O 1
ATOM 755 N N . SER A 1 102 ? 12.005 -4.257 -8.206 1.00 91.50 102 SER A N 1
ATOM 756 C CA . SER A 1 102 ? 12.681 -4.176 -6.912 1.00 91.50 102 SER A CA 1
ATOM 757 C C . SER A 1 102 ? 12.016 -3.216 -5.919 1.00 91.50 102 SER A C 1
ATOM 759 O O . SER A 1 102 ? 12.617 -2.914 -4.891 1.00 91.50 102 SER A O 1
ATOM 761 N N . GLN A 1 103 ? 10.828 -2.671 -6.211 1.00 90.06 103 GLN A N 1
ATOM 762 C CA . GLN A 1 103 ? 10.133 -1.814 -5.249 1.00 90.06 103 GLN A CA 1
ATOM 763 C C . GLN A 1 103 ? 9.659 -2.612 -4.031 1.00 90.06 103 GLN A C 1
ATOM 765 O O . GLN A 1 103 ? 9.073 -3.691 -4.146 1.00 90.06 103 GLN A O 1
ATOM 770 N N . GLU A 1 104 ? 9.837 -2.016 -2.856 1.00 90.69 104 GLU A N 1
ATOM 771 C CA . GLU A 1 104 ? 9.457 -2.592 -1.571 1.00 90.69 104 GLU A CA 1
ATOM 772 C C . GLU A 1 104 ? 8.322 -1.799 -0.916 1.00 90.69 104 GLU A C 1
ATOM 774 O O . GLU A 1 104 ? 8.065 -0.637 -1.235 1.00 90.69 104 GLU A O 1
ATOM 779 N N . ARG A 1 105 ? 7.636 -2.428 0.043 1.00 93.00 105 ARG A N 1
ATOM 780 C CA . ARG A 1 105 ? 6.625 -1.758 0.866 1.00 93.00 105 ARG A CA 1
ATOM 781 C C . ARG A 1 105 ? 7.271 -1.217 2.128 1.00 93.00 105 ARG A C 1
ATOM 783 O O . ARG A 1 105 ? 7.621 -1.961 3.034 1.00 93.00 105 ARG A O 1
ATOM 790 N N . HIS A 1 106 ? 7.371 0.103 2.207 1.00 94.38 106 HIS A N 1
ATOM 791 C CA . HIS A 1 106 ? 8.044 0.783 3.317 1.00 94.38 106 HIS A CA 1
ATOM 792 C C . HIS A 1 106 ? 7.157 1.013 4.552 1.00 94.38 106 HIS A C 1
ATOM 794 O O . HIS A 1 106 ? 7.594 1.639 5.512 1.00 94.38 106 HIS A O 1
ATOM 800 N N . PHE A 1 107 ? 5.914 0.523 4.539 1.00 93.94 107 PHE A N 1
ATOM 801 C CA . PHE A 1 107 ? 4.976 0.599 5.667 1.00 93.94 107 PHE A CA 1
ATOM 802 C C . PHE A 1 107 ? 4.804 -0.737 6.410 1.00 93.94 107 PHE A C 1
ATOM 804 O O . PHE A 1 107 ? 3.953 -0.839 7.292 1.00 93.94 107 PHE A O 1
ATOM 811 N N . THR A 1 108 ? 5.590 -1.759 6.057 1.00 92.19 108 THR A N 1
ATOM 812 C CA . THR A 1 108 ? 5.598 -3.068 6.722 1.00 92.19 108 THR A CA 1
ATOM 813 C C . THR A 1 108 ? 6.891 -3.258 7.510 1.00 92.19 108 THR A C 1
ATOM 815 O O . THR A 1 108 ? 7.965 -2.952 6.995 1.00 92.19 108 THR A O 1
ATOM 818 N N . SER A 1 109 ? 6.813 -3.808 8.719 1.00 89.50 109 SER A N 1
ATOM 819 C CA . SER A 1 109 ? 7.971 -4.225 9.512 1.00 89.50 109 SER A CA 1
ATOM 820 C C . SER A 1 109 ? 7.829 -5.682 9.948 1.00 89.50 109 SER A C 1
ATOM 822 O O . SER A 1 109 ? 6.780 -6.109 10.428 1.00 89.50 109 SER A O 1
ATOM 824 N N . ALA A 1 110 ? 8.883 -6.474 9.760 1.00 84.00 110 ALA A N 1
ATOM 825 C CA . ALA A 1 110 ? 8.918 -7.848 10.250 1.00 84.00 110 ALA A CA 1
ATOM 826 C C . ALA A 1 110 ? 9.225 -7.853 11.754 1.00 84.00 110 ALA A C 1
ATOM 828 O O . ALA A 1 110 ? 10.120 -7.135 12.208 1.00 84.00 110 ALA A O 1
ATOM 829 N N . ALA A 1 111 ? 8.497 -8.659 12.528 1.00 79.06 111 ALA A N 1
ATOM 830 C CA . ALA A 1 111 ? 8.889 -8.960 13.901 1.00 79.06 111 ALA A CA 1
ATOM 831 C C . ALA A 1 111 ? 10.184 -9.798 13.908 1.00 79.06 111 ALA A C 1
ATOM 833 O O . ALA A 1 111 ? 10.437 -10.555 12.968 1.00 79.06 111 ALA A O 1
ATOM 834 N N . ALA A 1 112 ? 10.986 -9.684 14.974 1.00 71.62 112 ALA A N 1
ATOM 835 C CA . ALA A 1 112 ? 12.258 -10.406 15.130 1.00 71.62 112 ALA A CA 1
ATOM 836 C C . ALA A 1 112 ? 12.108 -11.938 14.985 1.00 71.62 112 ALA A C 1
ATOM 838 O O . ALA A 1 112 ? 13.036 -12.614 14.544 1.00 71.62 112 ALA A O 1
ATOM 839 N N . ASP A 1 113 ? 10.899 -12.453 15.232 1.00 66.06 113 ASP A N 1
ATOM 840 C CA . ASP A 1 113 ? 10.572 -13.877 15.283 1.00 66.06 113 ASP A CA 1
ATOM 841 C C . ASP A 1 113 ? 9.749 -14.299 14.033 1.00 66.06 113 ASP A C 1
ATOM 843 O O . ASP A 1 113 ? 8.692 -14.920 14.097 1.00 66.06 113 ASP A O 1
ATOM 847 N N . SER A 1 114 ? 10.225 -13.858 12.863 1.00 66.75 114 SER A N 1
ATOM 848 C CA . SER A 1 114 ? 10.055 -14.331 11.466 1.00 66.75 114 SER A CA 1
ATOM 849 C C . SER A 1 114 ? 8.731 -14.893 10.892 1.00 66.75 114 SER A C 1
ATOM 851 O O . SER A 1 114 ? 8.752 -15.421 9.782 1.00 66.75 114 SER A O 1
ATOM 853 N N . SER A 1 115 ? 7.559 -14.717 11.504 1.00 75.69 115 SER A N 1
ATOM 854 C CA . SER A 1 115 ? 6.273 -15.013 10.818 1.00 75.69 115 SER A CA 1
ATOM 855 C C . SER A 1 115 ? 5.227 -13.901 10.879 1.00 75.69 115 SER A C 1
ATOM 857 O O . SER A 1 115 ? 4.221 -13.962 10.173 1.00 75.69 115 SER A O 1
ATOM 859 N N . VAL A 1 116 ? 5.479 -12.856 11.669 1.00 82.69 116 VAL A N 1
ATOM 860 C CA . VAL A 1 116 ? 4.539 -11.751 11.878 1.00 82.69 116 VAL A CA 1
ATOM 861 C C . VAL A 1 116 ? 5.027 -10.503 11.150 1.00 82.69 116 VAL A C 1
ATOM 863 O O . VAL A 1 116 ? 6.159 -10.053 11.347 1.00 82.69 116 VAL A O 1
ATOM 866 N N . ILE A 1 117 ? 4.153 -9.937 10.318 1.00 87.38 117 ILE A N 1
ATOM 867 C CA . ILE A 1 117 ? 4.385 -8.682 9.598 1.00 87.38 117 ILE A CA 1
ATOM 868 C C . ILE A 1 117 ? 3.479 -7.608 10.199 1.00 87.38 117 ILE A C 1
ATOM 870 O O . ILE A 1 117 ? 2.264 -7.615 10.001 1.00 87.38 117 ILE A O 1
ATOM 874 N N . ASN A 1 118 ? 4.085 -6.650 10.891 1.00 90.12 118 ASN A N 1
ATOM 875 C CA . ASN A 1 118 ? 3.397 -5.483 11.419 1.00 90.12 118 ASN A CA 1
ATOM 876 C C . ASN A 1 118 ? 3.222 -4.442 10.316 1.00 90.12 118 ASN A C 1
ATOM 878 O O . ASN A 1 118 ? 4.141 -4.170 9.542 1.00 90.12 118 ASN A O 1
ATOM 882 N N . HIS A 1 119 ? 2.042 -3.844 10.243 1.00 92.12 119 HIS A N 1
ATOM 883 C CA . HIS A 1 119 ? 1.747 -2.769 9.307 1.00 92.12 119 HIS A CA 1
ATOM 884 C C . HIS A 1 119 ? 0.538 -1.970 9.791 1.00 92.12 119 HIS A C 1
ATOM 886 O O . HIS A 1 119 ? -0.278 -2.475 10.558 1.00 92.12 119 HIS A O 1
ATOM 892 N N . ASP A 1 120 ? 0.414 -0.728 9.322 1.00 91.88 120 ASP A N 1
ATOM 893 C CA . ASP A 1 120 ? -0.819 0.041 9.489 1.00 91.88 120 ASP A CA 1
ATOM 894 C C . ASP A 1 120 ? -1.775 -0.292 8.324 1.00 91.88 120 ASP A C 1
ATOM 896 O O . ASP A 1 120 ? -1.415 -0.055 7.159 1.00 91.88 120 ASP A O 1
ATOM 900 N N . PRO A 1 121 ? -2.978 -0.835 8.594 1.00 92.81 121 PRO A N 1
ATOM 901 C CA . PRO A 1 121 ? -3.918 -1.260 7.555 1.00 92.81 121 PRO A CA 1
ATOM 902 C C . PRO A 1 121 ? -4.354 -0.110 6.639 1.00 92.81 121 PRO A C 1
ATOM 904 O O . PRO A 1 121 ? -4.715 -0.348 5.486 1.00 92.81 121 PRO A O 1
ATOM 907 N N . ARG A 1 122 ? -4.247 1.150 7.083 1.00 93.69 122 ARG A N 1
ATOM 908 C CA . ARG A 1 122 ? -4.609 2.330 6.284 1.00 93.69 122 ARG A CA 1
ATOM 909 C C . ARG A 1 122 ? -3.687 2.543 5.085 1.00 93.69 122 ARG A C 1
ATOM 911 O O . ARG A 1 122 ? -4.163 2.940 4.022 1.00 93.69 122 ARG A O 1
ATOM 918 N N . PHE A 1 123 ? -2.392 2.231 5.203 1.00 95.75 123 PHE A N 1
ATOM 919 C CA . PHE A 1 123 ? -1.489 2.258 4.044 1.00 95.75 123 PHE A CA 1
ATOM 920 C C . PHE A 1 123 ? -1.827 1.146 3.046 1.00 95.75 123 PHE A C 1
ATOM 922 O O . PHE A 1 123 ? -1.875 1.394 1.842 1.00 95.75 123 PHE A O 1
ATOM 929 N N . LEU A 1 124 ? -2.103 -0.061 3.547 1.00 95.62 124 LEU A N 1
ATOM 930 C CA . LEU A 1 124 ? -2.439 -1.213 2.712 1.00 95.62 124 LEU A CA 1
ATOM 931 C C . LEU A 1 124 ? -3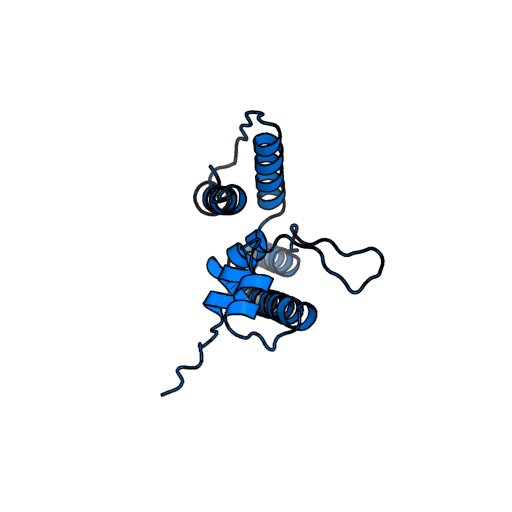.752 -1.002 1.948 1.00 95.62 124 LEU A C 1
ATOM 933 O O . LEU A 1 124 ? -3.806 -1.246 0.742 1.00 95.62 124 LEU A O 1
ATOM 937 N N . ALA A 1 125 ? -4.785 -0.504 2.629 1.00 94.31 125 ALA A N 1
ATOM 938 C CA . ALA A 1 125 ? -6.065 -0.180 2.014 1.00 94.31 125 ALA A CA 1
ATOM 939 C C . ALA A 1 125 ? -5.929 0.930 0.966 1.00 94.31 125 ALA A C 1
ATOM 941 O O . ALA A 1 125 ? -6.517 0.830 -0.108 1.00 94.31 125 ALA A O 1
ATOM 942 N N . PHE A 1 126 ? -5.107 1.954 1.222 1.00 95.50 126 PHE A N 1
ATOM 943 C CA . PHE A 1 126 ? -4.832 2.985 0.223 1.00 95.50 126 PHE A CA 1
ATOM 944 C C . PHE A 1 126 ? -4.155 2.411 -1.031 1.00 95.50 126 PHE A C 1
ATOM 946 O O . PHE A 1 126 ? -4.588 2.718 -2.146 1.00 95.50 126 PHE A O 1
ATOM 953 N N . GLU A 1 127 ? -3.120 1.572 -0.881 1.00 95.19 127 GLU A N 1
ATOM 954 C CA . GLU A 1 127 ? -2.495 0.892 -2.027 1.00 95.19 127 GLU A CA 1
ATOM 955 C C . GLU A 1 127 ? -3.511 0.041 -2.793 1.00 95.19 127 GLU A C 1
ATOM 957 O O . GLU A 1 127 ? -3.519 0.052 -4.020 1.00 95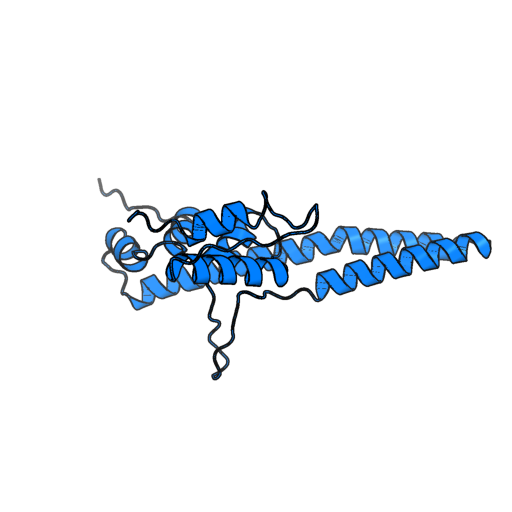.19 127 GLU A O 1
ATOM 962 N N . PHE A 1 128 ? -4.385 -0.663 -2.073 1.00 95.19 128 PHE A N 1
ATOM 963 C CA . PHE A 1 128 ? -5.416 -1.511 -2.661 1.00 95.19 128 PHE A CA 1
ATOM 964 C C . PHE A 1 128 ? -6.453 -0.723 -3.460 1.00 95.19 128 PHE A C 1
ATOM 966 O O . PHE A 1 128 ? -6.742 -1.066 -4.603 1.00 95.19 128 PHE A O 1
ATOM 973 N N . MET A 1 129 ? -6.968 0.371 -2.902 1.00 93.25 129 MET A N 1
ATOM 974 C CA . MET A 1 129 ? -7.999 1.182 -3.548 1.00 93.25 129 MET A CA 1
ATOM 975 C C . MET A 1 129 ? -7.458 2.013 -4.714 1.00 93.25 129 MET A C 1
ATOM 977 O O . MET A 1 129 ? -8.114 2.144 -5.744 1.00 93.25 129 MET A O 1
ATOM 981 N N . SER A 1 130 ? -6.273 2.608 -4.554 1.00 92.31 130 SER A N 1
ATOM 982 C CA . SER A 1 130 ? -5.667 3.455 -5.592 1.00 92.31 130 SER A CA 1
ATOM 983 C C . SER A 1 130 ? -4.917 2.648 -6.651 1.00 92.31 130 SER A C 1
ATOM 985 O O . SER A 1 130 ? -4.638 3.136 -7.746 1.00 92.31 130 SER A O 1
ATOM 987 N N . GLY A 1 131 ? -4.525 1.425 -6.300 1.00 90.00 131 GLY A N 1
ATOM 9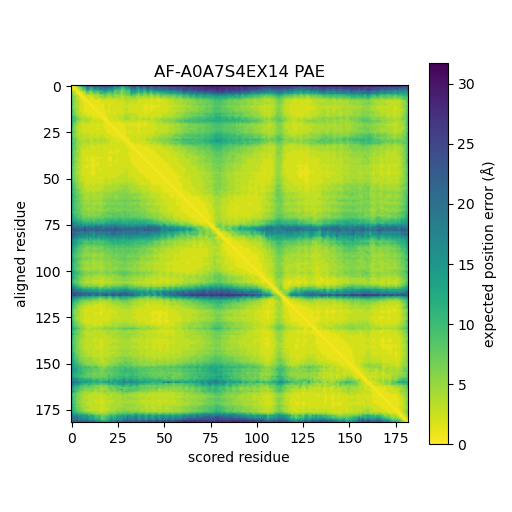88 C CA . GLY A 1 131 ? -3.569 0.621 -7.030 1.00 90.00 131 GLY A CA 1
ATOM 989 C C . GLY A 1 131 ? -2.127 1.120 -6.907 1.00 90.00 131 GLY A C 1
ATOM 990 O O . GLY A 1 131 ? -1.234 0.396 -7.337 1.00 90.00 131 GLY A O 1
ATOM 991 N N . PHE A 1 132 ? -1.833 2.313 -6.390 1.00 89.62 132 PHE A N 1
ATOM 992 C CA . PHE A 1 132 ? -0.462 2.826 -6.372 1.00 89.62 132 PHE A CA 1
ATOM 993 C C . PHE A 1 132 ? 0.428 2.042 -5.406 1.00 89.62 132 PHE A C 1
ATOM 995 O O . PHE A 1 132 ? -0.009 1.655 -4.330 1.00 89.62 132 PHE A O 1
ATOM 1002 N N . LEU A 1 133 ? 1.695 1.851 -5.787 1.00 91.75 133 LEU A N 1
ATOM 1003 C CA . LEU A 1 133 ? 2.729 1.402 -4.858 1.00 91.75 133 LEU A CA 1
ATOM 1004 C C . LEU A 1 133 ? 3.323 2.633 -4.171 1.00 91.75 133 LEU A C 1
ATOM 1006 O O . LEU A 1 133 ? 3.796 3.557 -4.844 1.00 91.75 133 LEU A O 1
ATOM 1010 N N . LEU A 1 134 ? 3.268 2.660 -2.841 1.00 94.06 134 LEU A N 1
ATOM 1011 C CA . LEU A 1 134 ? 3.729 3.796 -2.051 1.00 94.06 134 LEU A CA 1
ATOM 1012 C C . LEU A 1 134 ? 5.253 3.847 -1.997 1.00 94.06 134 LEU A C 1
ATOM 1014 O O . LEU A 1 134 ? 5.919 2.908 -1.564 1.00 94.06 134 LEU A O 1
ATOM 1018 N N . ARG A 1 135 ? 5.817 4.992 -2.382 1.00 92.56 135 ARG A N 1
ATOM 1019 C CA . ARG A 1 135 ? 7.266 5.215 -2.330 1.00 92.56 135 ARG A CA 1
ATOM 1020 C C . ARG A 1 135 ? 7.696 5.515 -0.900 1.00 92.56 135 ARG A C 1
ATOM 1022 O O . ARG A 1 135 ? 6.984 6.214 -0.177 1.00 92.56 135 ARG A O 1
ATOM 1029 N N . ARG A 1 136 ? 8.915 5.110 -0.532 1.00 93.62 136 ARG A N 1
ATOM 1030 C CA . ARG A 1 136 ? 9.504 5.377 0.792 1.00 93.62 136 ARG A CA 1
ATOM 1031 C C . ARG A 1 136 ? 9.300 6.815 1.297 1.00 93.62 136 ARG A C 1
ATOM 1033 O O . ARG A 1 136 ? 8.753 6.959 2.389 1.00 93.62 136 ARG A O 1
ATOM 1040 N N . PRO A 1 137 ? 9.603 7.874 0.513 1.00 94.06 137 PRO A N 1
ATOM 1041 C CA . PRO A 1 137 ? 9.466 9.241 1.012 1.00 94.06 137 PRO A CA 1
ATOM 1042 C C . PRO A 1 137 ? 8.013 9.638 1.293 1.00 94.06 137 PRO A C 1
ATOM 1044 O O . PRO A 1 137 ? 7.767 10.519 2.107 1.00 94.06 137 PRO A O 1
ATOM 1047 N N . GLN A 1 138 ? 7.036 9.012 0.624 1.00 95.38 138 GLN A N 1
ATOM 1048 C CA . GLN A 1 138 ? 5.616 9.281 0.862 1.00 95.38 138 GLN A CA 1
ATOM 1049 C C . GLN A 1 138 ? 5.173 8.696 2.205 1.00 95.38 138 GLN A C 1
ATOM 1051 O O . GLN A 1 138 ? 4.488 9.375 2.966 1.00 95.38 138 GLN A O 1
ATOM 1056 N N . VAL A 1 139 ? 5.602 7.467 2.509 1.00 95.88 139 VAL A N 1
ATOM 1057 C CA . VAL A 1 139 ? 5.313 6.800 3.787 1.00 95.88 139 VAL A CA 1
ATOM 1058 C C . VAL A 1 139 ? 5.954 7.561 4.947 1.00 95.88 139 VAL A C 1
ATOM 1060 O O . VAL A 1 139 ? 5.260 7.929 5.893 1.00 95.88 139 VAL A O 1
ATOM 1063 N N . GLU A 1 140 ? 7.250 7.866 4.841 1.00 95.44 140 GLU A N 1
ATOM 1064 C CA . GLU A 1 140 ? 7.997 8.602 5.871 1.00 95.44 140 GLU A CA 1
ATOM 1065 C C . GLU A 1 140 ? 7.391 9.990 6.127 1.00 95.44 140 GLU A C 1
ATOM 1067 O O . GLU A 1 140 ? 7.248 10.416 7.274 1.00 95.44 140 GLU A O 1
ATOM 1072 N N . LEU A 1 141 ? 6.968 10.684 5.065 1.00 95.81 141 LEU A N 1
ATOM 1073 C CA . LEU A 1 141 ? 6.333 11.992 5.178 1.00 95.81 141 LEU A CA 1
ATOM 1074 C C . LEU A 1 141 ? 4.980 11.925 5.899 1.00 95.81 141 LEU A C 1
ATOM 1076 O O . LEU A 1 141 ? 4.722 12.737 6.788 1.00 95.81 141 LEU A O 1
ATOM 1080 N N . VAL A 1 142 ? 4.121 10.961 5.546 1.00 96.25 142 VAL A N 1
ATOM 1081 C CA . VAL A 1 142 ? 2.825 10.767 6.220 1.00 96.25 142 VAL A CA 1
ATOM 1082 C C . VAL A 1 142 ? 3.038 10.439 7.697 1.00 96.25 142 VAL A C 1
ATOM 1084 O O . VAL A 1 142 ? 2.413 11.062 8.552 1.00 96.25 142 VAL A O 1
ATOM 1087 N N . GLN A 1 143 ? 3.961 9.528 8.014 1.00 95.19 143 GLN A N 1
ATOM 1088 C CA . GLN A 1 143 ? 4.300 9.181 9.397 1.00 95.19 143 GLN A CA 1
ATOM 1089 C C . GLN A 1 143 ? 4.821 10.390 10.187 1.00 95.19 143 GLN A C 1
ATOM 1091 O O . GLN A 1 143 ? 4.423 10.591 11.335 1.00 95.19 143 GLN A O 1
ATOM 1096 N N . SER A 1 144 ? 5.666 11.227 9.574 1.00 95.88 144 SER A N 1
ATOM 1097 C CA . SER A 1 144 ? 6.162 12.467 10.180 1.00 95.88 144 SER A CA 1
ATOM 1098 C C . SER A 1 144 ? 5.022 13.434 10.510 1.00 95.88 144 SER A C 1
ATOM 1100 O O . SER A 1 144 ? 4.928 13.913 11.640 1.00 95.88 144 SER A O 1
ATOM 1102 N N . PHE A 1 145 ? 4.094 13.659 9.575 1.00 96.00 145 PHE A N 1
ATOM 1103 C CA . PHE A 1 145 ? 2.933 14.518 9.814 1.00 96.00 145 PHE A CA 1
ATOM 1104 C C . PHE A 1 145 ? 2.000 13.977 10.897 1.00 96.00 145 PHE A C 1
ATOM 1106 O O . PHE A 1 145 ? 1.582 14.747 11.757 1.00 96.00 145 PHE A O 1
ATOM 1113 N N . VAL A 1 146 ? 1.704 12.673 10.898 1.00 94.06 146 VAL A N 1
ATOM 1114 C CA . VAL A 1 146 ? 0.886 12.042 11.948 1.00 94.06 146 VAL A CA 1
ATOM 1115 C C . VAL A 1 146 ? 1.553 12.211 13.314 1.00 94.06 146 VAL A C 1
ATOM 1117 O O . VAL A 1 146 ? 0.898 12.611 14.277 1.00 94.06 146 VAL A O 1
ATOM 1120 N N . LYS A 1 147 ? 2.875 12.010 13.396 1.00 94.81 147 LYS A N 1
ATOM 1121 C CA . LYS A 1 147 ? 3.648 12.233 14.623 1.00 94.81 147 LYS A CA 1
ATOM 1122 C C . LYS A 1 147 ? 3.581 13.694 15.082 1.00 94.81 147 LYS A C 1
ATOM 1124 O O . LYS A 1 147 ? 3.263 13.943 16.243 1.00 94.81 147 LYS A O 1
ATOM 1129 N N . SER A 1 148 ? 3.821 14.660 14.195 1.00 95.00 148 SER A N 1
ATOM 1130 C CA . SER A 1 148 ? 3.720 16.092 14.516 1.00 95.00 148 SER A CA 1
ATOM 1131 C C . SER A 1 148 ? 2.313 16.488 14.971 1.00 95.00 148 SER A C 1
ATOM 1133 O O . SER A 1 148 ? 2.177 17.159 15.991 1.00 95.00 148 SER A O 1
ATOM 1135 N N . ALA A 1 149 ? 1.272 16.012 14.281 1.00 93.38 149 ALA A N 1
ATOM 1136 C CA . ALA A 1 149 ? -0.119 16.271 14.637 1.00 93.38 149 ALA A CA 1
ATOM 1137 C C . ALA A 1 149 ? -0.472 15.704 16.020 1.00 93.38 149 ALA A C 1
ATOM 1139 O O . ALA A 1 149 ? -1.113 16.389 16.817 1.00 93.38 149 ALA A O 1
ATOM 1140 N N . SER A 1 150 ? -0.002 14.491 16.340 1.00 91.38 150 SER A N 1
ATOM 1141 C CA . SER A 1 150 ? -0.202 13.885 17.664 1.00 91.38 150 SER A CA 1
ATOM 1142 C C . SER A 1 150 ? 0.506 14.655 18.787 1.00 91.38 150 SER A C 1
ATOM 1144 O O . SER A 1 150 ? -0.000 14.720 19.902 1.00 91.38 150 SER A O 1
ATOM 1146 N N . ALA A 1 151 ? 1.636 15.301 18.478 1.00 94.62 151 ALA A N 1
ATOM 1147 C CA . ALA A 1 151 ? 2.375 16.160 19.400 1.00 94.62 151 ALA A CA 1
ATOM 1148 C C . ALA A 1 151 ? 1.846 17.609 19.460 1.00 94.62 151 ALA A C 1
ATOM 1150 O O . ALA A 1 151 ? 2.401 18.423 20.195 1.00 94.62 151 ALA A O 1
ATOM 1151 N N . GLY A 1 152 ? 0.821 17.965 18.674 1.00 93.44 152 GLY A N 1
ATOM 1152 C CA . GLY A 1 152 ? 0.318 19.341 18.578 1.00 93.44 152 GLY A CA 1
ATOM 1153 C C . GLY A 1 152 ? 1.290 20.320 17.906 1.00 93.44 152 GLY A C 1
ATOM 1154 O O . GLY A 1 152 ? 1.170 21.530 18.085 1.00 93.44 152 GLY A O 1
ATOM 1155 N N . VAL A 1 153 ? 2.265 19.818 17.144 1.00 95.44 153 VAL A N 1
ATOM 1156 C CA . VAL A 1 153 ? 3.295 20.625 16.480 1.00 95.44 153 VAL A CA 1
ATOM 1157 C C . VAL A 1 153 ? 2.917 20.851 15.019 1.00 95.44 153 VAL A C 1
ATOM 1159 O O . VAL A 1 153 ? 2.597 19.913 14.289 1.00 95.44 153 VAL A O 1
ATOM 1162 N N . SER A 1 154 ? 3.000 22.103 14.568 1.00 93.44 154 SER A N 1
ATOM 1163 C CA . SER A 1 154 ? 2.849 22.437 13.149 1.00 93.44 154 SER A CA 1
ATOM 1164 C C . SER A 1 154 ? 4.080 21.998 12.358 1.00 93.44 154 SER A C 1
ATOM 1166 O O . SER A 1 154 ? 5.212 22.222 12.777 1.00 93.44 154 SER A O 1
ATOM 1168 N N . SER A 1 155 ? 3.861 21.390 11.195 1.00 92.69 155 SER A N 1
ATOM 1169 C CA . SER A 1 155 ? 4.921 20.907 10.311 1.00 92.69 155 SER A CA 1
ATOM 1170 C C . SER A 1 155 ? 4.589 21.259 8.865 1.00 92.69 155 SER A C 1
ATOM 1172 O O . SER A 1 155 ? 3.428 21.213 8.461 1.00 92.69 155 SER A O 1
ATOM 1174 N N . CYS A 1 156 ? 5.603 21.614 8.081 1.00 91.50 156 CYS A N 1
ATOM 1175 C CA . CYS A 1 156 ? 5.480 21.888 6.656 1.00 91.50 156 CYS A CA 1
ATOM 1176 C C . CYS A 1 156 ? 6.653 21.233 5.931 1.00 91.50 156 CYS A C 1
ATOM 1178 O O . CYS A 1 156 ? 7.799 21.360 6.354 1.00 91.50 156 CYS A O 1
ATOM 1180 N N . HIS A 1 157 ? 6.360 20.542 4.833 1.00 90.19 157 HIS A N 1
ATOM 1181 C CA . HIS A 1 157 ? 7.365 19.889 4.006 1.00 90.19 157 HIS A CA 1
ATOM 1182 C C . HIS A 1 157 ? 7.172 20.299 2.552 1.00 90.19 157 HIS A C 1
ATOM 1184 O O . HIS A 1 157 ? 6.078 20.179 1.993 1.00 90.19 157 HIS A O 1
ATOM 1190 N N . GLN A 1 158 ? 8.251 20.745 1.916 1.00 90.50 158 GLN A N 1
ATOM 1191 C CA . GLN A 1 158 ? 8.234 21.061 0.497 1.00 90.50 158 GLN A CA 1
ATOM 1192 C C . GLN A 1 158 ? 8.419 19.782 -0.319 1.00 90.50 158 GLN A C 1
ATOM 1194 O O . GLN A 1 158 ? 9.481 19.168 -0.322 1.00 90.50 158 GLN A O 1
ATOM 1199 N N . MET A 1 159 ? 7.377 19.392 -1.051 1.00 91.06 159 MET A N 1
ATOM 1200 C CA . MET A 1 159 ? 7.449 18.281 -1.996 1.00 91.06 159 MET A CA 1
ATOM 1201 C C . MET A 1 159 ? 7.659 18.778 -3.421 1.00 91.06 159 MET A C 1
ATOM 1203 O O . MET A 1 159 ? 6.987 19.717 -3.864 1.00 91.06 159 MET A O 1
ATOM 1207 N N . ILE A 1 160 ? 8.474 18.047 -4.180 1.00 88.38 160 ILE A N 1
ATOM 1208 C CA . ILE A 1 160 ? 8.656 18.260 -5.619 1.00 88.38 160 ILE A CA 1
ATOM 1209 C C . ILE A 1 160 ? 7.296 18.161 -6.346 1.00 88.38 160 ILE A C 1
ATOM 1211 O O . ILE A 1 160 ? 6.352 17.482 -5.909 1.00 88.38 160 ILE A O 1
ATOM 1215 N N . MET A 1 161 ? 7.152 18.908 -7.441 1.00 82.56 161 MET A N 1
ATOM 1216 C CA . MET A 1 161 ? 6.033 18.781 -8.383 1.00 82.56 161 MET A CA 1
ATOM 1217 C C . MET A 1 161 ? 5.891 17.314 -8.826 1.00 82.56 161 MET A C 1
ATOM 1219 O O . MET A 1 161 ? 6.883 16.649 -9.094 1.00 82.56 161 MET A O 1
ATOM 1223 N N . GLY A 1 162 ? 4.668 16.774 -8.824 1.00 86.56 162 GLY A N 1
ATOM 1224 C CA . GLY A 1 162 ? 4.435 15.351 -9.118 1.00 86.56 162 GLY A CA 1
ATOM 1225 C C . GLY A 1 162 ? 4.734 14.368 -7.972 1.00 86.56 162 GLY A C 1
ATOM 1226 O O . GLY A 1 162 ? 4.490 13.179 -8.125 1.00 86.56 162 GLY A O 1
ATOM 1227 N N . GLY A 1 163 ? 5.170 14.826 -6.790 1.00 86.56 163 GLY A N 1
ATOM 1228 C CA . GLY A 1 163 ? 5.443 13.954 -5.631 1.00 86.56 163 GLY A CA 1
ATOM 1229 C C . GLY A 1 163 ? 4.220 13.262 -4.996 1.00 86.56 163 GLY A C 1
ATOM 1230 O O . GLY A 1 163 ? 4.367 12.542 -4.011 1.00 86.56 163 GLY A O 1
ATOM 1231 N N . GLY A 1 164 ? 3.014 13.472 -5.532 1.00 91.94 164 GLY A N 1
ATOM 1232 C CA . GLY A 1 164 ? 1.779 12.870 -5.020 1.00 91.94 164 GLY A CA 1
ATOM 1233 C C . GLY A 1 164 ? 1.100 13.654 -3.894 1.00 91.94 164 GLY A C 1
ATOM 1234 O O . GLY A 1 164 ? 0.369 13.056 -3.117 1.00 91.94 164 GLY A O 1
ATOM 1235 N N . LYS A 1 165 ? 1.306 14.976 -3.799 1.00 93.62 165 LYS A N 1
ATOM 1236 C CA . LYS A 1 165 ? 0.675 15.844 -2.780 1.00 93.62 165 LYS A CA 1
ATOM 1237 C C . LYS A 1 165 ? -0.838 15.603 -2.671 1.00 93.62 165 LYS A C 1
ATOM 1239 O O . LYS A 1 165 ? -1.307 15.090 -1.665 1.00 93.62 165 LYS A O 1
ATOM 1244 N N . THR A 1 166 ? -1.569 15.895 -3.744 1.00 93.06 166 THR A N 1
ATOM 1245 C CA . THR A 1 166 ? -3.037 15.811 -3.786 1.00 93.06 166 THR A CA 1
ATOM 1246 C C . THR A 1 166 ? -3.554 14.379 -3.916 1.00 93.06 166 THR A C 1
ATOM 1248 O O . THR A 1 166 ? -4.638 14.071 -3.442 1.00 93.06 166 THR A O 1
ATOM 1251 N N . THR A 1 167 ? -2.787 13.500 -4.561 1.00 93.75 167 THR A N 1
ATOM 1252 C CA . THR A 1 167 ? -3.254 12.156 -4.941 1.00 93.75 167 THR A CA 1
ATOM 1253 C C . THR A 1 167 ? -2.892 11.077 -3.922 1.00 93.75 167 THR A C 1
ATOM 1255 O O . THR A 1 167 ? -3.567 10.059 -3.857 1.00 93.75 167 THR A O 1
ATOM 1258 N N . VAL A 1 168 ? -1.833 11.281 -3.136 1.00 95.19 168 VAL A N 1
ATOM 1259 C CA . VAL A 1 168 ? -1.297 10.279 -2.202 1.00 95.19 168 VAL A CA 1
ATOM 1260 C C . VAL A 1 168 ? -1.251 10.828 -0.784 1.00 95.19 168 VAL A C 1
ATOM 1262 O O . VAL A 1 168 ? -1.891 10.278 0.105 1.00 95.19 168 VAL A O 1
ATOM 1265 N N . ILE A 1 169 ? -0.541 11.937 -0.565 1.00 95.31 169 ILE A N 1
ATOM 1266 C CA . ILE A 1 169 ? -0.280 12.447 0.786 1.00 95.31 169 ILE A CA 1
ATOM 1267 C C . ILE A 1 169 ? -1.552 12.976 1.442 1.00 95.31 169 ILE A C 1
ATOM 1269 O O . ILE A 1 169 ? -1.866 12.569 2.554 1.00 95.31 169 ILE A O 1
ATOM 1273 N N . THR A 1 170 ? -2.307 13.847 0.769 1.00 93.25 170 THR A N 1
ATOM 1274 C CA . THR A 1 170 ? -3.532 14.424 1.340 1.00 93.25 170 THR A CA 1
ATOM 1275 C C . THR A 1 170 ? -4.583 13.357 1.683 1.00 93.25 170 THR A C 1
ATOM 1277 O O . THR A 1 170 ? -5.050 13.372 2.822 1.00 93.25 170 THR A O 1
ATOM 1280 N N . PRO A 1 171 ? -4.930 12.399 0.794 1.00 93.88 171 PRO A N 1
ATOM 1281 C CA . PRO A 1 171 ? -5.882 11.343 1.137 1.00 93.88 171 PRO A CA 1
ATOM 1282 C C . PRO A 1 171 ? -5.390 10.427 2.263 1.00 93.88 171 PRO A C 1
ATOM 1284 O O . PRO A 1 171 ? -6.173 10.083 3.145 1.00 93.88 171 PRO A O 1
ATOM 1287 N N . LEU A 1 172 ? -4.098 10.070 2.282 1.00 94.69 172 LEU A N 1
ATOM 1288 C CA . LEU A 1 172 ? -3.529 9.274 3.374 1.00 94.69 172 LEU A CA 1
ATOM 1289 C C . LEU A 1 172 ? -3.583 10.017 4.707 1.00 94.69 172 LEU A C 1
ATOM 1291 O O . LEU A 1 172 ? -3.950 9.421 5.710 1.00 94.69 172 LEU A O 1
ATOM 1295 N N . LEU A 1 173 ? -3.261 11.311 4.738 1.00 94.44 173 LEU A N 1
ATOM 1296 C CA . LEU A 1 173 ? -3.365 12.103 5.964 1.00 94.44 173 LEU A CA 1
ATOM 1297 C C . LEU A 1 173 ? -4.806 12.209 6.453 1.00 94.44 173 LEU A C 1
ATOM 1299 O O . LEU A 1 173 ? -5.040 12.056 7.647 1.00 94.44 173 LEU A O 1
ATOM 1303 N N . ALA A 1 174 ? -5.761 12.414 5.544 1.00 92.38 174 ALA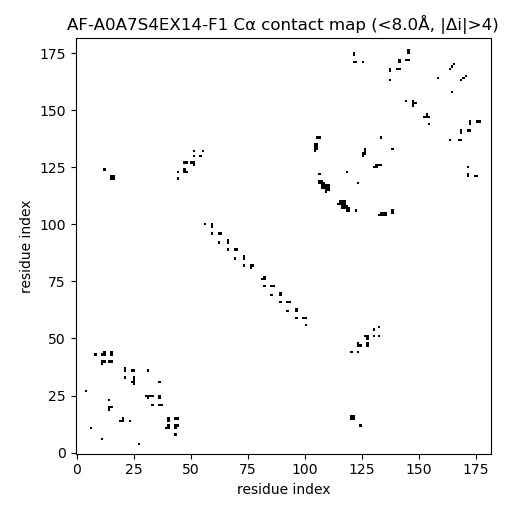 A N 1
ATOM 1304 C CA . ALA A 1 174 ? -7.176 12.404 5.893 1.00 92.38 174 ALA A CA 1
ATOM 1305 C C . ALA A 1 174 ? -7.576 11.062 6.526 1.00 92.38 174 ALA A C 1
ATOM 1307 O O . ALA A 1 174 ? -8.201 11.053 7.579 1.00 92.38 174 ALA A O 1
ATOM 1308 N N . LEU A 1 175 ? -7.143 9.938 5.946 1.00 90.50 175 LEU A N 1
ATOM 1309 C CA . LEU A 1 175 ? -7.417 8.603 6.480 1.00 90.50 175 LEU A CA 1
ATOM 1310 C C . LEU A 1 175 ? -6.733 8.340 7.835 1.00 90.50 175 LEU A C 1
ATOM 1312 O O . LEU A 1 175 ? -7.296 7.675 8.699 1.00 90.50 175 LEU A O 1
ATOM 1316 N N . MET A 1 176 ? -5.515 8.844 8.029 1.00 90.81 176 MET A N 1
ATOM 1317 C CA . MET A 1 176 ? -4.733 8.623 9.250 1.00 90.81 176 MET A CA 1
ATOM 1318 C C . MET A 1 176 ? -5.216 9.469 10.433 1.00 90.81 176 MET A C 1
ATOM 1320 O O . MET A 1 176 ? -5.094 9.037 11.578 1.00 90.81 176 MET A O 1
ATOM 1324 N N . LEU A 1 177 ? -5.726 10.672 10.156 1.00 89.88 177 LEU A N 1
ATOM 1325 C CA . LEU A 1 177 ? -6.160 11.643 11.164 1.00 89.88 177 LEU A CA 1
ATOM 1326 C C . LEU A 1 177 ? -7.675 11.634 11.405 1.00 89.88 177 LEU A C 1
ATOM 1328 O O . LEU A 1 177 ? -8.128 12.245 12.369 1.00 89.88 177 LEU A O 1
ATOM 1332 N N . ALA A 1 178 ? -8.460 10.964 10.558 1.00 83.94 178 ALA A N 1
ATOM 1333 C CA . ALA A 1 178 ? -9.886 10.765 10.781 1.00 83.94 178 ALA A CA 1
ATOM 1334 C C . ALA A 1 178 ? -10.106 9.762 11.925 1.00 83.94 178 ALA A C 1
ATOM 1336 O O . ALA A 1 178 ? -10.162 8.555 11.708 1.00 83.94 178 ALA A O 1
ATOM 1337 N N . ASP A 1 179 ? -10.221 10.271 13.151 1.00 74.06 179 ASP A N 1
ATOM 1338 C CA . ASP A 1 179 ? -10.466 9.472 14.358 1.00 74.06 179 ASP A CA 1
ATOM 1339 C C . ASP A 1 179 ? -11.943 9.471 14.805 1.00 74.06 179 ASP A C 1
ATOM 1341 O O . ASP A 1 179 ? -12.302 8.787 15.761 1.00 74.06 179 ASP A O 1
ATOM 1345 N N . GLY A 1 180 ? -12.814 10.218 14.111 1.00 65.88 180 GLY A N 1
ATOM 1346 C CA . GLY A 1 180 ? -14.247 10.329 14.420 1.00 65.88 180 GLY A CA 1
ATOM 1347 C C . GLY A 1 180 ? -14.556 10.969 15.780 1.00 65.88 180 GLY A C 1
ATOM 1348 O O . GLY A 1 180 ? -15.714 10.992 16.193 1.00 65.88 180 GLY A O 1
ATOM 1349 N N . SER A 1 181 ? -13.533 11.469 16.474 1.00 64.12 181 SER A N 1
ATOM 1350 C CA . SER A 1 181 ? -13.593 12.024 17.829 1.00 64.12 181 SER A CA 1
ATOM 1351 C C . SER A 1 181 ? -13.214 13.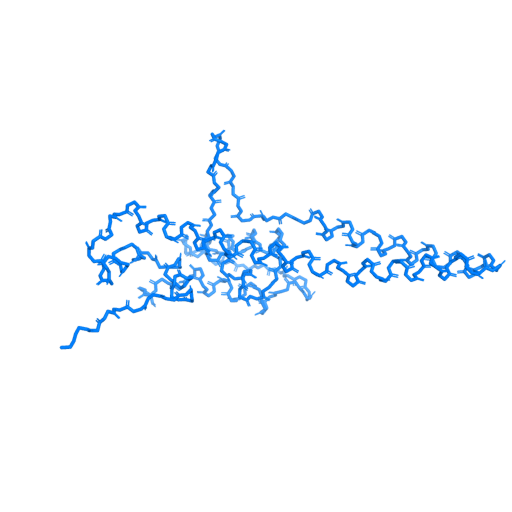507 17.885 1.00 64.12 181 SER A C 1
ATOM 1353 O O . SER A 1 181 ? -13.184 14.099 18.966 1.00 64.12 181 SER A O 1
ATOM 1355 N N . ARG A 1 182 ? -12.946 14.104 16.719 1.00 47.06 182 ARG A N 1
ATOM 1356 C CA . ARG A 1 182 ? -12.591 15.507 16.513 1.00 47.06 182 ARG A CA 1
ATOM 1357 C C . ARG A 1 182 ? -13.477 16.164 15.468 1.00 47.06 182 ARG A C 1
ATOM 1359 O O . ARG A 1 182 ? -13.787 15.498 14.456 1.00 47.06 182 ARG A O 1
#

Organism: Chrysotila carterae (NCBI:txid13221)

Solvent-accessible surface area (backbone atoms only — not comparable to full-atom values): 10924 Å² total; per-residue (Å²): 135,89,81,77,77,82,86,53,68,70,57,51,57,55,33,57,68,41,98,56,33,52,65,53,49,29,71,67,37,78,86,50,50,71,68,56,39,49,48,54,46,53,52,47,53,50,52,42,51,50,51,43,53,50,53,52,55,59,64,47,48,63,54,50,54,50,49,53,54,51,52,56,53,48,72,72,52,89,51,68,70,65,41,51,55,50,52,53,54,45,53,53,51,51,50,53,48,50,53,58,75,70,62,66,70,69,63,58,46,74,46,96,78,81,79,50,74,47,62,59,51,61,61,54,49,49,27,48,76,70,63,50,83,64,49,58,71,58,51,54,49,47,53,50,49,53,53,31,56,76,70,74,44,90,82,86,79,93,70,63,90,87,68,33,59,80,80,46,49,48,55,49,47,51,62,74,68,63,74,88,80,123

Nearest PDB structures (foldseek):
  7zwc-assembly1_c  TM=3.771E-01  e=1.755E+00  Homo sapiens
  7zx8-assembly1_c  TM=4.069E-01  e=3.041E+00  Homo sapiens
  8iuh-assembly1_4  TM=4.122E-01  e=6.764E+00  Homo sapiens

InterPro domains:
  IPR022099 Domain of unknown function DUF3638 [PF12340] (119-182)
  IPR051346 OTU Domain-Containing Deubiquitinase [PTHR13367] (67-181)

Mean predicted aligned error: 6.07 Å